Protein AF-A0A1W2B2Y6-F1 (afdb_monomer_lite)

Sequence (189 aa):
MAIVTAVGAGGVAVYWAVLGVMRIIIKRPHESEPDVVARLLSQTGGNGDLLVPLSIADMVLKLLAAAVLIFGAVLIVLRKMPGAFLVAGAVLLGLLAAGCHFFYYNQLLGWSGTSDTYVAAGLTLVVGVLAILPPVTNALKPAAAPHAGHPQGGFPQQGPPPGYGQPQQPPPGYGPPQGPPPPGYGPPR

Radius of gyration: 36.25 Å; chains: 1; bounding box: 65×55×111 Å

Secondary structure (DSSP, 8-state):
-HHHHHHHHHHHHHHHHHHHHHHHHSPPHHHH-HHHHHHHHHHTTT-GGGHHHHHHHHHHHHHHHHHHHHHHHHHHHTT-HHHHHHHHHHHHHHHHHHHHHIIIIIISS------HHHHHHHHHHHHHHHHHHHHHHHHHS-----------S----PPPPP-----------------PPPP------

Organism: NCBI:txid40571

Structure (mmCIF, N/CA/C/O backbone):
data_AF-A0A1W2B2Y6-F1
#
_entry.id   AF-A0A1W2B2Y6-F1
#
loop_
_atom_site.group_PDB
_atom_site.id
_atom_site.type_symbol
_atom_site.label_atom_id
_atom_site.label_alt_id
_atom_site.label_comp_id
_atom_site.label_asym_id
_atom_site.label_entity_id
_atom_site.label_seq_id
_atom_site.pdbx_PDB_ins_code
_atom_site.Cartn_x
_atom_site.Cartn_y
_atom_site.Cartn_z
_atom_site.occupancy
_atom_site.B_iso_or_equiv
_atom_site.auth_seq_id
_atom_site.auth_comp_id
_atom_site.auth_asym_id
_atom_site.auth_atom_id
_atom_site.pdbx_PDB_model_num
ATOM 1 N N . MET A 1 1 ? -15.737 -2.308 13.020 1.00 80.81 1 MET A N 1
ATOM 2 C CA . MET A 1 1 ? -14.889 -1.365 12.255 1.00 80.81 1 MET A CA 1
ATOM 3 C C . MET A 1 1 ? -13.403 -1.634 12.436 1.00 80.81 1 MET A C 1
ATOM 5 O O . MET A 1 1 ? -12.821 -2.116 11.485 1.00 80.81 1 MET A O 1
ATOM 9 N N . ALA A 1 2 ? -12.797 -1.455 13.618 1.00 83.19 2 ALA A N 1
ATOM 10 C CA . ALA A 1 2 ? -11.340 -1.625 13.793 1.00 83.19 2 ALA A CA 1
ATOM 11 C C . ALA A 1 2 ? -10.774 -2.978 13.304 1.00 83.19 2 ALA A C 1
ATOM 13 O O . ALA A 1 2 ? -9.775 -2.996 12.598 1.00 83.19 2 ALA A O 1
ATOM 14 N N . ILE A 1 3 ? -11.439 -4.099 13.616 1.00 87.31 3 ILE A N 1
ATOM 15 C CA . ILE A 1 3 ? -11.018 -5.435 13.150 1.00 87.31 3 ILE A CA 1
ATOM 16 C C . ILE A 1 3 ? -11.112 -5.540 11.622 1.00 87.31 3 ILE A C 1
ATOM 18 O O . ILE A 1 3 ? -10.178 -6.007 10.985 1.00 87.31 3 ILE A O 1
ATOM 22 N N . VAL A 1 4 ? -12.204 -5.052 11.027 1.00 90.19 4 VAL A N 1
ATOM 23 C CA . VAL A 1 4 ? -12.402 -5.048 9.567 1.00 90.19 4 VAL A CA 1
ATOM 24 C C . VAL A 1 4 ? -11.317 -4.216 8.882 1.00 90.19 4 VAL A C 1
ATOM 26 O O . VAL A 1 4 ? -10.718 -4.674 7.917 1.00 90.19 4 VAL A O 1
ATOM 29 N N . THR A 1 5 ? -11.007 -3.033 9.418 1.00 89.25 5 THR A N 1
ATOM 30 C CA . THR A 1 5 ? -9.927 -2.178 8.917 1.00 89.25 5 THR A CA 1
ATOM 31 C C . THR A 1 5 ? -8.564 -2.855 9.050 1.00 89.25 5 THR A C 1
ATOM 33 O O . THR A 1 5 ? -7.777 -2.799 8.115 1.00 89.25 5 THR A O 1
ATOM 36 N N . ALA A 1 6 ? -8.277 -3.516 10.176 1.00 88.00 6 ALA A N 1
ATOM 37 C CA . ALA A 1 6 ? -7.009 -4.216 10.380 1.00 88.00 6 ALA A CA 1
ATOM 38 C C . ALA A 1 6 ? -6.844 -5.412 9.430 1.00 88.00 6 ALA A C 1
ATOM 40 O O . ALA A 1 6 ? -5.778 -5.582 8.847 1.00 88.00 6 ALA A O 1
ATOM 41 N N . VAL A 1 7 ? -7.902 -6.205 9.231 1.00 93.38 7 VAL A N 1
ATOM 42 C CA . VAL A 1 7 ? -7.905 -7.320 8.271 1.00 93.38 7 VAL A CA 1
ATOM 43 C C . VAL A 1 7 ? -7.762 -6.797 6.842 1.00 93.38 7 VAL A C 1
ATOM 45 O O . VAL A 1 7 ? -6.953 -7.324 6.084 1.00 93.38 7 VAL A O 1
ATOM 48 N N . GLY A 1 8 ? -8.479 -5.726 6.489 1.00 91.44 8 GLY A N 1
ATOM 49 C CA . GLY A 1 8 ? -8.346 -5.062 5.192 1.00 91.44 8 GLY A CA 1
ATOM 50 C C . GLY A 1 8 ? -6.928 -4.538 4.954 1.00 91.44 8 GLY A C 1
ATOM 51 O O . GLY A 1 8 ? -6.336 -4.826 3.920 1.00 91.44 8 GLY A O 1
ATOM 52 N N . ALA A 1 9 ? -6.344 -3.845 5.934 1.00 90.19 9 ALA A N 1
ATOM 53 C CA . ALA A 1 9 ? -4.969 -3.354 5.869 1.00 90.19 9 ALA A CA 1
ATOM 54 C C . ALA A 1 9 ? -3.961 -4.499 5.740 1.00 90.19 9 ALA A C 1
ATOM 56 O O . ALA A 1 9 ? -3.061 -4.414 4.911 1.00 90.19 9 ALA A O 1
ATOM 57 N N . GLY A 1 10 ? -4.143 -5.587 6.493 1.00 89.44 10 GLY A N 1
ATOM 58 C CA . GLY A 1 10 ? -3.316 -6.788 6.385 1.00 89.44 10 GLY A CA 1
ATOM 59 C C . GLY A 1 10 ? -3.400 -7.438 5.003 1.00 89.44 10 GLY A C 1
ATOM 60 O O . GLY A 1 10 ? -2.369 -7.728 4.404 1.00 89.44 10 GLY A O 1
ATOM 61 N N . GLY A 1 11 ? -4.607 -7.606 4.455 1.00 91.31 11 GLY A N 1
ATOM 62 C CA . GLY A 1 11 ? -4.807 -8.166 3.115 1.00 91.31 11 GLY A CA 1
ATOM 63 C C . GLY A 1 11 ? -4.165 -7.314 2.018 1.00 91.31 11 GLY A C 1
ATOM 64 O O . GLY A 1 11 ? -3.444 -7.832 1.167 1.00 91.31 11 GLY A O 1
ATOM 65 N N . VAL A 1 12 ? -4.348 -5.992 2.080 1.00 92.75 12 VAL A N 1
ATOM 66 C CA . VAL A 1 12 ? -3.716 -5.055 1.137 1.00 92.75 12 VAL A CA 1
ATOM 67 C C . VAL A 1 12 ? -2.194 -5.040 1.305 1.00 92.75 12 VAL A C 1
ATOM 69 O O . VAL A 1 12 ? -1.472 -4.957 0.314 1.00 92.75 12 VAL A O 1
ATOM 72 N N . ALA A 1 13 ? -1.683 -5.190 2.529 1.00 92.56 13 ALA A N 1
ATOM 73 C CA . ALA A 1 13 ? -0.249 -5.285 2.772 1.00 92.56 13 ALA A CA 1
ATOM 74 C C . ALA A 1 13 ? 0.376 -6.532 2.141 1.00 92.56 13 ALA A C 1
ATOM 76 O O . ALA A 1 13 ? 1.432 -6.437 1.520 1.00 92.56 13 ALA A O 1
ATOM 77 N N . VAL A 1 14 ? -0.283 -7.691 2.267 1.00 93.31 14 VAL A N 1
ATOM 78 C CA . VAL A 1 14 ? 0.154 -8.930 1.606 1.00 93.31 14 VAL A CA 1
ATOM 79 C C . VAL A 1 14 ? 0.178 -8.733 0.095 1.00 93.31 14 VAL A C 1
ATOM 81 O O . VAL A 1 14 ? 1.148 -9.116 -0.553 1.00 93.31 14 VAL A O 1
ATOM 84 N N . TYR A 1 15 ? -0.837 -8.072 -0.462 1.00 92.56 15 TYR A N 1
ATOM 85 C CA . TYR A 1 15 ? -0.877 -7.786 -1.890 1.00 92.56 15 TYR A CA 1
ATOM 86 C C . TYR A 1 15 ? 0.296 -6.900 -2.342 1.00 92.56 15 TYR A C 1
ATOM 88 O O . TYR A 1 15 ? 0.998 -7.247 -3.292 1.00 92.56 15 TYR A O 1
ATOM 96 N N . TRP A 1 16 ? 0.601 -5.823 -1.608 1.00 92.19 16 TRP A N 1
ATOM 97 C CA . TRP A 1 16 ? 1.794 -5.005 -1.861 1.00 92.19 16 TRP A CA 1
ATOM 98 C C . TRP A 1 16 ? 3.102 -5.788 -1.731 1.00 92.19 16 TRP A C 1
ATOM 100 O O . TRP A 1 16 ? 4.007 -5.600 -2.546 1.00 92.19 16 TRP A O 1
ATOM 110 N N . ALA A 1 17 ? 3.207 -6.672 -0.737 1.00 88.8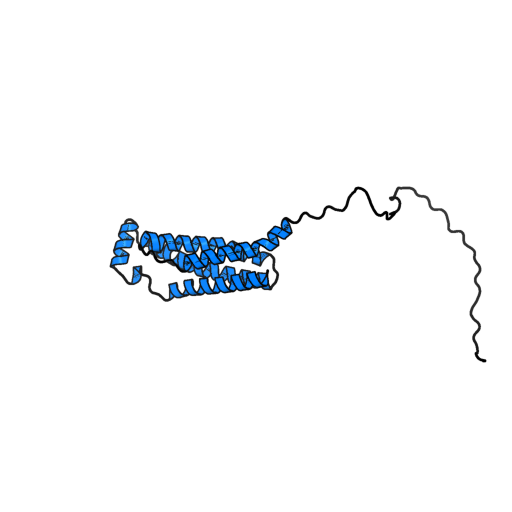1 17 ALA A N 1
ATOM 111 C CA . ALA A 1 17 ? 4.387 -7.502 -0.532 1.00 88.81 17 ALA A CA 1
ATOM 112 C C . ALA A 1 17 ? 4.608 -8.453 -1.714 1.00 88.81 17 ALA A C 1
ATOM 114 O O . ALA A 1 17 ? 5.722 -8.532 -2.225 1.00 88.81 17 ALA A O 1
ATOM 115 N N . VAL A 1 18 ? 3.552 -9.112 -2.201 1.00 89.31 18 VAL A N 1
ATOM 116 C CA . VAL A 1 18 ? 3.621 -9.979 -3.387 1.00 89.31 18 VAL A CA 1
ATOM 117 C C . VAL A 1 18 ? 4.080 -9.183 -4.609 1.00 89.31 18 VAL A C 1
ATOM 119 O O . VAL A 1 18 ? 5.021 -9.600 -5.281 1.00 89.31 18 VAL A O 1
ATOM 122 N N . LEU A 1 19 ? 3.501 -8.004 -4.858 1.00 86.06 19 LEU A N 1
ATOM 123 C CA . LEU A 1 19 ? 3.905 -7.147 -5.980 1.00 86.06 19 LEU A CA 1
ATOM 124 C C . LEU A 1 19 ? 5.361 -6.669 -5.870 1.00 86.06 19 LEU A C 1
ATOM 126 O O . LEU A 1 19 ? 6.070 -6.599 -6.876 1.00 86.06 19 LEU A O 1
ATOM 130 N N . GLY A 1 20 ? 5.818 -6.345 -4.659 1.00 82.69 20 GLY A N 1
ATOM 131 C CA . GLY A 1 20 ? 7.206 -5.972 -4.393 1.00 82.69 20 GLY A CA 1
ATOM 132 C C . GLY A 1 20 ? 8.180 -7.138 -4.582 1.00 82.69 20 GLY A C 1
ATOM 133 O O . GLY A 1 20 ? 9.235 -6.961 -5.183 1.00 82.69 20 GLY A O 1
ATOM 134 N N . VAL A 1 21 ? 7.822 -8.345 -4.136 1.00 85.00 21 VAL A N 1
ATOM 135 C CA . VAL A 1 21 ? 8.662 -9.548 -4.266 1.00 85.00 21 VAL A CA 1
ATOM 136 C C . VAL A 1 21 ? 8.710 -10.053 -5.708 1.00 85.00 21 VAL A C 1
ATOM 138 O O . VAL A 1 21 ? 9.790 -10.376 -6.198 1.00 85.00 21 VAL A O 1
ATOM 141 N N . MET A 1 22 ? 7.589 -10.053 -6.439 1.00 82.19 22 MET A N 1
ATOM 142 C CA . MET A 1 22 ? 7.586 -10.395 -7.871 1.00 82.19 22 MET A CA 1
ATOM 143 C C . MET A 1 22 ? 8.545 -9.499 -8.665 1.00 82.19 22 MET A C 1
ATOM 145 O O . MET A 1 22 ? 9.207 -9.972 -9.584 1.00 82.19 22 MET A O 1
ATOM 149 N N . ARG A 1 23 ? 8.679 -8.226 -8.273 1.00 75.06 23 ARG A N 1
ATOM 150 C CA . ARG A 1 23 ? 9.636 -7.275 -8.863 1.00 75.06 23 ARG A CA 1
ATOM 151 C C . ARG A 1 23 ? 11.105 -7.589 -8.577 1.00 75.06 23 ARG A C 1
ATOM 153 O O . ARG A 1 23 ? 11.954 -7.125 -9.328 1.00 75.06 23 ARG A O 1
ATOM 160 N N . ILE A 1 24 ? 11.403 -8.336 -7.518 1.00 77.44 24 ILE A N 1
ATOM 161 C CA . ILE A 1 24 ? 12.763 -8.802 -7.212 1.00 77.44 24 ILE A CA 1
ATOM 162 C C . ILE A 1 24 ? 13.100 -10.035 -8.060 1.00 77.44 24 ILE A C 1
ATOM 164 O O . ILE A 1 24 ? 14.230 -10.181 -8.512 1.00 77.44 24 ILE A O 1
ATOM 168 N N . ILE A 1 25 ? 12.121 -10.921 -8.265 1.00 76.69 25 ILE A N 1
ATOM 169 C CA . ILE A 1 25 ? 12.331 -12.231 -8.896 1.00 76.69 25 ILE A CA 1
ATOM 170 C C . ILE A 1 25 ? 12.301 -12.139 -10.430 1.00 76.69 25 ILE A C 1
ATOM 172 O O . ILE A 1 25 ? 13.069 -12.822 -11.107 1.00 76.69 25 ILE A O 1
ATOM 176 N N . ILE A 1 26 ? 11.417 -11.316 -10.997 1.00 72.94 26 ILE A N 1
ATOM 177 C CA . ILE A 1 26 ? 11.269 -11.184 -12.450 1.00 72.94 26 ILE A CA 1
ATOM 178 C C . ILE A 1 26 ? 12.329 -10.207 -12.970 1.00 72.94 26 ILE A C 1
ATOM 180 O O . ILE A 1 26 ? 12.326 -9.034 -12.591 1.00 72.94 26 ILE A O 1
ATOM 184 N N . LYS A 1 27 ? 13.211 -10.691 -13.860 1.00 61.38 27 LYS A N 1
ATOM 185 C CA . LYS A 1 27 ? 14.214 -9.863 -14.552 1.00 61.38 27 LYS A CA 1
ATOM 186 C C . LYS A 1 27 ? 13.557 -8.639 -15.177 1.00 61.38 27 LYS A C 1
ATOM 188 O O . LYS A 1 27 ? 12.475 -8.731 -15.762 1.00 61.38 27 LYS A O 1
ATOM 193 N N . ARG A 1 28 ? 14.201 -7.481 -15.035 1.00 65.75 28 ARG A N 1
ATOM 194 C CA . ARG A 1 28 ? 13.602 -6.228 -15.490 1.00 65.75 28 ARG A CA 1
ATOM 195 C C . ARG A 1 28 ? 13.674 -6.158 -17.021 1.00 65.75 28 ARG A C 1
ATOM 197 O O . ARG A 1 28 ? 14.683 -6.571 -17.584 1.00 65.75 28 ARG A O 1
ATOM 204 N N . PRO A 1 29 ? 12.672 -5.580 -17.707 1.00 58.16 29 PRO A N 1
ATOM 205 C CA . PRO A 1 29 ? 12.673 -5.498 -19.173 1.00 58.16 29 PRO A CA 1
ATOM 206 C C . PRO A 1 29 ? 13.930 -4.828 -19.755 1.00 58.16 29 PRO A C 1
ATOM 208 O O . PRO A 1 29 ? 14.427 -5.233 -20.797 1.00 58.16 29 PRO A O 1
ATOM 211 N N . HIS A 1 30 ? 14.501 -3.851 -19.042 1.00 61.34 30 HIS A N 1
ATOM 212 C CA . HIS A 1 30 ? 15.742 -3.166 -19.427 1.00 61.34 30 HIS A CA 1
ATOM 213 C C . HIS A 1 30 ? 17.026 -3.978 -19.179 1.00 61.34 30 HIS A C 1
ATOM 215 O O . HIS A 1 30 ? 18.107 -3.533 -19.540 1.00 61.34 30 HIS A O 1
ATOM 221 N N . GLU A 1 31 ? 16.935 -5.138 -18.533 1.00 60.22 31 GLU A N 1
ATOM 222 C CA . GLU A 1 31 ? 18.064 -6.052 -18.320 1.00 60.22 31 GLU A CA 1
ATOM 223 C C . GLU A 1 31 ? 18.027 -7.234 -19.300 1.00 60.22 31 GLU A C 1
ATOM 225 O O . GLU A 1 31 ? 19.051 -7.878 -19.521 1.00 60.22 31 GLU A O 1
ATOM 230 N N . SER A 1 32 ? 16.858 -7.548 -19.871 1.00 58.00 32 SER A N 1
ATOM 231 C CA . SER A 1 32 ? 16.652 -8.729 -20.717 1.00 58.00 32 SER A CA 1
ATOM 232 C C . SER A 1 32 ? 16.441 -8.425 -22.198 1.00 58.00 32 SER A C 1
ATOM 234 O O . SER A 1 32 ? 16.700 -9.305 -23.015 1.00 58.00 32 SER A O 1
ATOM 236 N N . GLU A 1 33 ? 15.989 -7.220 -22.560 1.00 65.06 33 GLU A N 1
ATOM 237 C CA . GLU A 1 33 ? 15.631 -6.885 -23.943 1.00 65.06 33 GLU A CA 1
ATOM 238 C C . GLU A 1 33 ? 16.410 -5.652 -24.442 1.00 65.06 33 GLU A C 1
ATOM 240 O O . GLU A 1 33 ? 16.129 -4.526 -24.021 1.00 65.06 33 GLU A O 1
ATOM 245 N N . PRO A 1 34 ? 17.389 -5.823 -25.354 1.00 64.94 34 PRO A N 1
ATOM 246 C CA . PRO A 1 34 ? 18.196 -4.710 -25.863 1.00 64.94 34 PRO A CA 1
ATOM 247 C C . PRO A 1 34 ? 17.356 -3.683 -26.639 1.00 64.94 34 PRO A C 1
ATOM 249 O O . PRO A 1 34 ? 17.639 -2.485 -26.586 1.00 64.94 34 PRO A O 1
ATOM 252 N N . ASP A 1 35 ? 16.273 -4.127 -27.279 1.00 69.38 35 ASP A N 1
ATOM 253 C CA . ASP A 1 35 ? 15.338 -3.265 -28.009 1.00 69.38 35 ASP A CA 1
ATOM 254 C C . ASP A 1 35 ? 14.556 -2.337 -27.067 1.00 69.38 35 ASP A C 1
ATOM 256 O O . ASP A 1 35 ? 14.292 -1.173 -27.382 1.00 69.38 35 ASP A O 1
ATOM 260 N N . VAL A 1 36 ? 14.239 -2.825 -25.865 1.00 66.94 36 VAL A N 1
ATOM 261 C CA . VAL A 1 36 ? 13.582 -2.042 -24.816 1.00 66.94 36 VAL A CA 1
ATOM 262 C C . VAL A 1 36 ? 14.534 -0.991 -24.258 1.00 66.94 36 VAL A C 1
ATOM 264 O O . VAL A 1 36 ? 14.140 0.160 -24.085 1.00 66.94 36 VAL A O 1
ATOM 267 N N . VAL A 1 37 ? 15.802 -1.345 -24.039 1.00 66.00 37 VAL A N 1
ATOM 268 C CA . VAL A 1 37 ? 16.839 -0.403 -23.592 1.00 66.00 37 VAL A CA 1
ATOM 269 C C . VAL 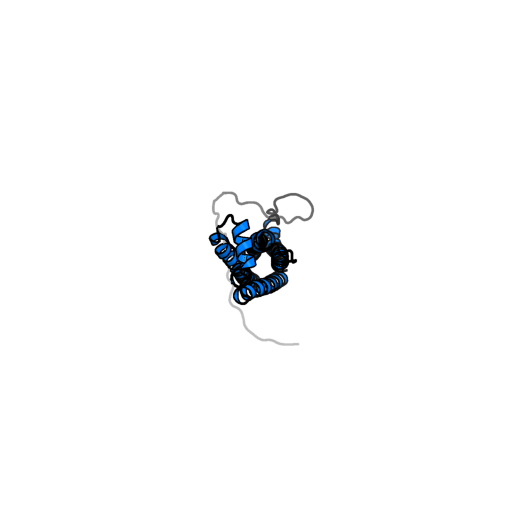A 1 37 ? 17.049 0.710 -24.617 1.00 66.00 37 VAL A C 1
ATOM 271 O O . VAL A 1 37 ? 17.047 1.882 -24.244 1.00 66.00 37 VAL A O 1
ATOM 274 N N . ALA A 1 38 ? 17.151 0.378 -25.906 1.00 68.19 38 ALA A N 1
ATOM 275 C CA . ALA A 1 38 ? 17.299 1.366 -26.974 1.00 68.19 38 ALA A CA 1
ATOM 276 C C . ALA A 1 38 ? 16.101 2.331 -27.043 1.00 68.19 38 ALA A C 1
ATOM 278 O O . ALA A 1 38 ? 16.279 3.546 -27.173 1.00 68.19 38 ALA A O 1
ATOM 279 N N . ARG A 1 39 ? 14.876 1.810 -26.883 1.00 69.88 39 ARG A N 1
ATOM 280 C CA . ARG A 1 39 ? 13.656 2.628 -26.841 1.00 69.88 39 ARG A CA 1
ATOM 281 C C . ARG A 1 39 ? 13.624 3.538 -25.614 1.00 69.88 39 ARG A C 1
ATOM 283 O O . ARG A 1 39 ? 13.333 4.725 -25.751 1.00 69.88 39 ARG A O 1
ATOM 290 N N . LEU A 1 40 ? 13.990 3.016 -24.446 1.00 66.31 40 LEU A N 1
ATOM 291 C CA . LEU A 1 40 ? 14.065 3.783 -23.205 1.00 66.31 40 LEU A CA 1
ATOM 292 C C . LEU A 1 40 ? 15.120 4.896 -23.274 1.00 66.31 40 LEU A C 1
ATOM 294 O O . LEU A 1 40 ? 14.808 6.030 -22.925 1.00 66.31 40 LEU A O 1
ATOM 298 N N . LEU A 1 41 ? 16.322 4.612 -23.792 1.00 70.06 41 LEU A N 1
ATOM 299 C CA . LEU A 1 41 ? 17.361 5.624 -24.028 1.00 70.06 41 LEU A CA 1
ATOM 300 C C . LEU A 1 41 ? 16.881 6.713 -24.994 1.00 70.06 41 LEU A C 1
ATOM 302 O O . LEU A 1 41 ? 17.158 7.888 -24.768 1.00 70.06 41 LEU A O 1
ATOM 306 N N . SER A 1 42 ? 16.136 6.357 -26.045 1.00 71.94 42 SER A N 1
ATOM 307 C CA . SER A 1 42 ? 15.603 7.353 -26.985 1.00 71.94 42 SER A CA 1
ATOM 308 C C . SER A 1 42 ? 14.579 8.297 -26.336 1.00 71.94 42 SER A C 1
ATOM 310 O O . SER A 1 42 ? 14.532 9.477 -26.674 1.00 71.94 42 SER A O 1
ATOM 312 N N . GLN A 1 43 ? 13.798 7.809 -25.365 1.00 69.56 43 GLN A N 1
ATOM 313 C CA . GLN A 1 43 ? 12.778 8.599 -24.669 1.00 69.56 43 GLN A CA 1
ATOM 314 C C . GLN A 1 43 ? 13.329 9.397 -23.482 1.00 69.56 43 GLN A C 1
ATOM 316 O O . GLN A 1 43 ? 12.774 10.439 -23.143 1.00 69.56 43 GLN A O 1
ATOM 321 N N . THR A 1 44 ? 14.438 8.963 -22.876 1.00 64.88 44 THR A N 1
ATOM 322 C CA . THR A 1 44 ? 15.128 9.705 -21.806 1.00 64.88 44 THR A CA 1
ATOM 323 C C . THR A 1 44 ? 16.217 10.654 -22.322 1.00 64.88 44 THR A C 1
ATOM 325 O O . THR A 1 44 ? 17.019 11.155 -21.534 1.00 64.88 44 THR A O 1
ATOM 328 N N . GLY A 1 45 ? 16.276 10.911 -23.635 1.00 69.00 45 GLY A N 1
ATOM 329 C CA . GLY A 1 45 ? 17.271 11.810 -24.235 1.00 69.00 45 GLY A CA 1
ATOM 330 C C . GLY A 1 45 ? 18.708 11.282 -24.153 1.00 69.00 45 GLY A C 1
ATOM 331 O O . GLY A 1 45 ? 19.651 12.063 -24.099 1.00 69.00 45 GLY A O 1
ATOM 332 N N . GLY A 1 46 ? 18.874 9.960 -24.103 1.00 66.00 46 GLY A N 1
ATOM 333 C CA . GLY A 1 46 ? 20.160 9.272 -23.988 1.00 66.00 46 GLY A CA 1
ATOM 334 C C . GLY A 1 46 ? 20.593 8.974 -22.551 1.00 66.00 46 GLY A C 1
ATOM 335 O O . GLY A 1 46 ? 21.635 8.355 -22.352 1.00 66.00 46 GLY A O 1
ATOM 336 N N . ASN A 1 47 ? 19.814 9.379 -21.543 1.00 66.50 47 ASN A N 1
ATOM 337 C CA . ASN A 1 47 ? 20.215 9.249 -20.145 1.00 66.50 47 ASN A CA 1
ATOM 338 C C . ASN A 1 47 ? 19.615 7.983 -19.510 1.00 66.50 47 ASN A C 1
ATOM 340 O O . ASN A 1 47 ? 18.498 7.984 -18.984 1.00 66.50 47 ASN A O 1
ATOM 344 N N . GLY A 1 48 ? 20.348 6.871 -19.604 1.00 64.25 48 GLY A N 1
ATOM 345 C CA . GLY A 1 48 ? 19.962 5.584 -19.009 1.00 64.25 48 GLY A CA 1
ATOM 346 C C . GLY A 1 48 ? 19.953 5.589 -17.473 1.00 64.25 48 GLY A C 1
ATOM 347 O O . GLY A 1 48 ? 19.247 4.789 -16.858 1.00 64.25 48 GLY A O 1
ATOM 348 N N . ASP A 1 49 ? 20.653 6.546 -16.857 1.00 68.62 49 ASP A N 1
ATOM 349 C CA . ASP A 1 49 ? 20.818 6.663 -15.402 1.00 68.62 49 ASP A CA 1
ATOM 350 C C . ASP A 1 49 ? 19.524 6.970 -14.641 1.00 68.62 49 ASP A C 1
ATOM 352 O O . ASP A 1 49 ? 19.460 6.763 -13.434 1.00 68.62 49 ASP A O 1
ATOM 356 N N . LEU A 1 50 ? 18.464 7.424 -15.315 1.00 66.69 50 LEU A N 1
ATOM 357 C CA . LEU A 1 50 ? 17.166 7.689 -14.680 1.00 66.69 50 LEU A CA 1
ATOM 358 C C . LEU A 1 50 ? 16.273 6.443 -14.586 1.00 66.69 50 LEU A C 1
ATOM 360 O O . LEU A 1 50 ? 15.343 6.405 -13.781 1.00 66.69 50 LEU A O 1
ATOM 364 N N . LEU A 1 51 ? 16.559 5.401 -15.367 1.00 67.56 51 LEU A N 1
ATOM 365 C CA . LEU A 1 51 ? 15.714 4.206 -15.465 1.00 67.56 51 LEU A CA 1
ATOM 366 C C . LEU A 1 51 ? 15.907 3.269 -14.266 1.00 67.56 51 LEU A C 1
ATOM 368 O O . LEU A 1 51 ? 14.943 2.707 -13.733 1.00 67.56 51 LEU A O 1
ATOM 372 N N . VAL A 1 52 ? 17.152 3.128 -13.813 1.00 72.44 52 VAL A N 1
ATOM 373 C CA . VAL A 1 52 ? 17.507 2.269 -12.678 1.00 72.44 52 VAL A CA 1
ATOM 374 C C . VAL A 1 52 ? 16.914 2.809 -11.365 1.00 72.44 52 VAL A C 1
ATOM 376 O O . VAL A 1 52 ? 16.174 2.062 -10.718 1.00 72.44 52 VAL A O 1
ATOM 379 N N . PRO A 1 53 ? 17.088 4.095 -10.991 1.00 77.50 53 PRO A N 1
ATOM 380 C CA . PRO A 1 53 ? 16.520 4.646 -9.763 1.00 77.50 53 PRO A CA 1
ATOM 381 C C . PRO A 1 53 ? 14.995 4.597 -9.737 1.00 77.50 53 PRO A C 1
ATOM 383 O O . PRO A 1 53 ? 14.423 4.280 -8.700 1.00 77.50 53 PRO A O 1
ATOM 386 N N . LEU A 1 54 ? 14.325 4.858 -10.867 1.00 75.19 54 LEU A N 1
ATOM 387 C CA . LEU A 1 54 ? 12.860 4.871 -10.928 1.00 75.19 54 LEU A CA 1
ATOM 388 C C . LEU A 1 54 ? 12.272 3.467 -10.729 1.00 75.19 54 LEU A C 1
ATOM 390 O O . LEU A 1 54 ? 11.275 3.289 -10.028 1.00 75.19 54 LEU A O 1
ATOM 394 N N . SER A 1 55 ? 12.929 2.453 -11.295 1.00 74.88 55 SER A N 1
ATOM 395 C CA . SER A 1 55 ? 12.519 1.061 -11.118 1.00 74.88 55 SER A CA 1
ATOM 396 C C . SER A 1 55 ? 12.839 0.529 -9.711 1.00 74.88 55 SER A C 1
ATOM 398 O O . SER A 1 55 ? 12.102 -0.306 -9.179 1.00 74.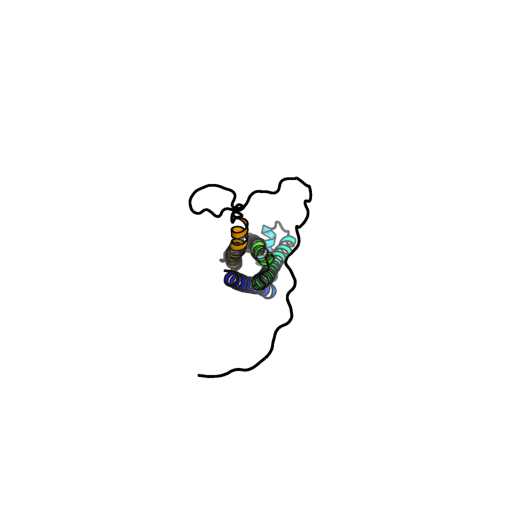88 55 SER A O 1
ATOM 400 N N . ILE A 1 56 ? 13.927 0.984 -9.079 1.00 80.75 56 ILE A N 1
ATOM 401 C CA . ILE A 1 56 ? 14.224 0.679 -7.670 1.00 80.75 56 ILE A CA 1
ATOM 402 C C . ILE A 1 56 ? 13.204 1.378 -6.766 1.00 80.75 56 ILE A C 1
ATOM 404 O O . ILE A 1 56 ? 12.676 0.746 -5.855 1.00 80.75 56 ILE A O 1
ATOM 408 N N . ALA A 1 57 ? 12.867 2.637 -7.049 1.00 82.00 57 ALA A N 1
ATOM 409 C CA . ALA A 1 57 ? 11.880 3.400 -6.297 1.00 82.00 57 ALA A CA 1
ATOM 410 C C . ALA A 1 57 ? 10.490 2.742 -6.327 1.00 82.00 57 ALA A C 1
ATOM 412 O O . ALA A 1 57 ? 9.902 2.578 -5.261 1.00 82.00 57 ALA A O 1
ATOM 413 N N . ASP A 1 58 ? 9.997 2.282 -7.491 1.00 82.00 58 ASP A N 1
ATOM 414 C CA . ASP A 1 58 ? 8.735 1.512 -7.591 1.00 82.00 58 ASP A CA 1
ATOM 415 C C . ASP A 1 58 ? 8.739 0.310 -6.632 1.00 82.00 58 ASP A C 1
ATOM 417 O O . ASP A 1 58 ? 7.805 0.110 -5.857 1.00 82.00 58 ASP A O 1
ATOM 421 N N . MET A 1 59 ? 9.820 -0.472 -6.640 1.00 83.94 59 MET A N 1
ATOM 422 C CA . MET A 1 59 ? 9.965 -1.657 -5.791 1.00 83.94 59 MET A CA 1
ATOM 423 C C . MET A 1 59 ? 10.031 -1.304 -4.298 1.00 83.94 59 MET A C 1
ATOM 425 O O . MET A 1 59 ? 9.337 -1.913 -3.484 1.00 83.94 59 MET A O 1
ATOM 429 N N . VAL A 1 60 ? 10.854 -0.320 -3.930 1.00 88.50 60 VAL A N 1
ATOM 430 C CA . VAL A 1 60 ? 11.034 0.098 -2.534 1.00 88.50 60 VAL A CA 1
ATOM 431 C C . VAL A 1 60 ? 9.730 0.649 -1.970 1.00 88.50 60 VAL A C 1
ATOM 433 O O . VAL A 1 60 ? 9.346 0.278 -0.864 1.00 88.50 60 VAL A O 1
ATOM 436 N N . LEU A 1 61 ? 9.008 1.472 -2.734 1.00 88.56 61 LEU A N 1
ATOM 437 C CA . LEU A 1 61 ? 7.730 2.040 -2.305 1.00 88.56 61 LEU A CA 1
ATOM 438 C C . LEU A 1 61 ? 6.667 0.959 -2.075 1.00 88.56 61 LEU A C 1
ATOM 440 O O . LEU A 1 61 ? 5.926 1.047 -1.099 1.00 88.56 61 LEU A O 1
ATOM 444 N N . LYS A 1 62 ? 6.633 -0.091 -2.906 1.00 88.56 62 LYS A N 1
ATOM 445 C CA . LYS A 1 62 ? 5.744 -1.254 -2.725 1.00 88.56 62 LYS A CA 1
ATOM 446 C C . LYS A 1 62 ? 6.009 -1.979 -1.408 1.00 88.56 62 LYS A C 1
ATOM 448 O O . LYS A 1 62 ? 5.087 -2.215 -0.628 1.00 88.56 62 LYS A O 1
ATOM 453 N N . LEU A 1 63 ? 7.273 -2.298 -1.136 1.00 90.12 63 LEU A N 1
ATOM 454 C CA . LEU A 1 63 ? 7.665 -2.987 0.096 1.00 90.12 63 LEU A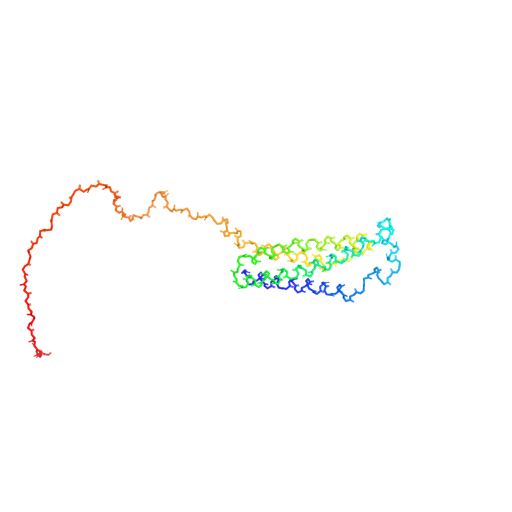 CA 1
ATOM 455 C C . LEU A 1 63 ? 7.463 -2.107 1.332 1.00 90.12 63 LEU A C 1
ATOM 457 O O . LEU A 1 63 ? 7.017 -2.592 2.371 1.00 90.12 63 LEU A O 1
ATOM 461 N N . LEU A 1 64 ? 7.735 -0.807 1.213 1.00 92.12 64 LEU A N 1
ATOM 462 C CA . LEU A 1 64 ? 7.509 0.149 2.288 1.00 92.12 64 LEU A CA 1
ATOM 463 C C . LEU A 1 64 ? 6.013 0.299 2.591 1.00 92.12 64 LEU A C 1
ATOM 465 O O . LEU A 1 64 ? 5.633 0.280 3.758 1.00 92.12 64 LEU A O 1
ATOM 469 N N . ALA A 1 65 ? 5.158 0.378 1.565 1.00 89.31 65 ALA A N 1
ATOM 470 C CA . ALA A 1 65 ? 3.706 0.395 1.735 1.00 89.31 65 ALA A CA 1
ATOM 471 C C . ALA A 1 65 ? 3.213 -0.870 2.454 1.00 89.31 65 ALA A C 1
ATOM 473 O O . ALA A 1 65 ? 2.431 -0.769 3.400 1.00 89.31 65 ALA A O 1
ATOM 474 N N . ALA A 1 66 ? 3.725 -2.047 2.075 1.00 91.88 66 ALA A N 1
ATOM 475 C CA . ALA A 1 66 ? 3.424 -3.300 2.764 1.00 91.88 66 ALA A CA 1
ATOM 476 C C . ALA A 1 66 ? 3.834 -3.254 4.245 1.00 91.88 66 ALA A C 1
ATOM 478 O O . ALA A 1 66 ? 3.018 -3.538 5.122 1.00 91.88 66 ALA A O 1
ATOM 479 N N . ALA A 1 67 ? 5.071 -2.846 4.541 1.00 93.44 67 ALA A N 1
ATOM 480 C CA . ALA A 1 67 ? 5.571 -2.757 5.910 1.00 93.44 67 ALA A CA 1
ATOM 481 C C . ALA A 1 67 ? 4.737 -1.786 6.759 1.00 93.44 67 ALA A C 1
ATOM 483 O O . ALA A 1 67 ? 4.291 -2.142 7.851 1.00 93.44 67 ALA A O 1
ATOM 484 N N . VAL A 1 68 ? 4.464 -0.586 6.242 1.00 93.88 68 VAL A N 1
ATOM 485 C CA . VAL A 1 68 ? 3.662 0.434 6.932 1.00 93.88 68 VAL A CA 1
ATOM 486 C C . VAL A 1 68 ? 2.244 -0.066 7.205 1.00 93.88 68 VAL A C 1
ATOM 488 O O . VAL A 1 68 ? 1.737 0.131 8.309 1.00 93.88 68 VAL A O 1
ATOM 491 N N . LEU A 1 69 ? 1.614 -0.758 6.252 1.00 91.62 69 LEU A N 1
ATOM 492 C CA . LEU A 1 69 ? 0.286 -1.338 6.451 1.00 91.62 69 LEU A CA 1
ATOM 493 C C . LEU A 1 69 ? 0.287 -2.477 7.477 1.00 91.62 69 LEU A C 1
ATOM 495 O O . LEU A 1 69 ? -0.638 -2.536 8.283 1.00 91.62 69 LEU A O 1
ATOM 499 N N . ILE A 1 70 ? 1.314 -3.336 7.509 1.00 93.38 70 ILE A N 1
ATOM 500 C CA . ILE A 1 70 ? 1.455 -4.386 8.536 1.00 93.38 70 ILE A CA 1
ATOM 501 C C . ILE A 1 70 ? 1.576 -3.752 9.921 1.00 93.38 70 ILE A C 1
ATOM 503 O O . ILE A 1 70 ? 0.806 -4.085 10.822 1.00 93.38 70 ILE A O 1
ATOM 507 N N . PHE A 1 71 ? 2.503 -2.805 10.093 1.00 92.62 71 PHE A N 1
ATOM 508 C CA . PHE A 1 71 ? 2.683 -2.105 11.366 1.00 92.62 71 PHE A CA 1
ATOM 509 C C . PHE A 1 71 ? 1.412 -1.356 11.781 1.00 92.62 71 PHE A C 1
ATOM 511 O O . PHE A 1 71 ? 0.990 -1.438 12.935 1.00 92.62 71 PHE A O 1
ATOM 518 N N . GLY A 1 72 ? 0.760 -0.676 10.836 1.00 90.94 72 GLY A N 1
ATOM 519 C CA . GLY A 1 72 ? -0.515 -0.005 11.055 1.00 90.94 72 GLY A CA 1
ATOM 520 C C . GLY A 1 72 ? -1.619 -0.971 11.495 1.00 90.94 72 GLY A C 1
ATOM 521 O O . GLY A 1 72 ? -2.291 -0.716 12.494 1.00 90.94 72 GLY A O 1
ATOM 522 N N . ALA A 1 73 ? -1.765 -2.114 10.819 1.00 90.12 73 ALA A N 1
ATOM 523 C CA . ALA A 1 73 ? -2.738 -3.149 11.159 1.00 90.12 73 ALA A CA 1
ATOM 524 C C . ALA A 1 73 ? -2.496 -3.721 12.564 1.00 90.12 73 ALA A C 1
ATOM 526 O O . ALA A 1 73 ? -3.434 -3.798 13.360 1.00 90.12 73 ALA A O 1
ATOM 527 N N . VAL A 1 74 ? -1.243 -4.047 12.904 1.00 93.50 74 VAL A N 1
ATOM 528 C CA . VAL A 1 74 ? -0.860 -4.522 14.244 1.00 93.50 74 VAL A CA 1
ATOM 529 C C . VAL A 1 74 ? -1.231 -3.488 15.306 1.00 93.50 74 VAL A C 1
ATOM 531 O O . VAL A 1 74 ? -1.868 -3.822 16.303 1.00 93.50 74 VAL A O 1
ATOM 534 N N . LEU A 1 75 ? -0.912 -2.212 15.085 1.00 92.31 75 LEU A N 1
ATOM 535 C CA . LEU A 1 75 ? -1.256 -1.144 16.025 1.00 92.31 75 LEU A CA 1
ATOM 536 C C . LEU A 1 75 ? -2.771 -0.953 16.179 1.00 92.31 75 LEU A C 1
ATOM 538 O O . LEU A 1 75 ? -3.233 -0.705 17.293 1.00 92.31 75 LEU A O 1
ATOM 542 N N . ILE A 1 76 ? -3.555 -1.114 15.108 1.00 90.50 76 ILE A N 1
ATOM 543 C CA . ILE A 1 76 ? -5.025 -1.088 15.181 1.00 90.50 76 ILE A CA 1
ATOM 544 C C . ILE A 1 76 ? -5.551 -2.261 16.019 1.00 90.50 76 ILE A C 1
ATOM 546 O O . ILE A 1 76 ? -6.426 -2.053 16.862 1.00 90.50 76 ILE A O 1
ATOM 550 N N . VAL A 1 77 ? -5.006 -3.472 15.846 1.00 91.50 77 VAL A N 1
ATOM 551 C CA . VAL A 1 77 ? -5.361 -4.646 16.671 1.00 91.50 77 VAL A CA 1
ATOM 552 C C . VAL A 1 77 ? -5.038 -4.389 18.145 1.00 91.50 77 VAL A C 1
ATOM 554 O O . VAL A 1 77 ? -5.863 -4.660 19.016 1.00 91.50 77 VAL A O 1
ATOM 557 N N . LEU A 1 78 ? -3.892 -3.761 18.419 1.00 92.56 78 LEU A N 1
ATOM 558 C CA . LEU A 1 78 ? -3.483 -3.314 19.755 1.00 92.56 78 LEU A CA 1
ATOM 559 C C . LEU A 1 78 ? -4.250 -2.073 20.257 1.00 92.56 78 LEU A C 1
ATOM 561 O O . LEU A 1 78 ? -3.934 -1.544 21.325 1.00 92.56 78 LEU A O 1
ATOM 565 N N . ARG A 1 79 ? -5.255 -1.598 19.504 1.00 88.12 79 ARG A N 1
ATOM 566 C CA . ARG A 1 79 ? -6.100 -0.430 19.808 1.00 88.12 79 ARG A CA 1
ATOM 567 C C . ARG A 1 79 ? -5.304 0.861 20.042 1.00 88.12 79 ARG A C 1
ATOM 569 O O . ARG A 1 79 ? -5.691 1.709 20.845 1.00 88.12 79 ARG A O 1
ATOM 576 N N . LYS A 1 80 ? -4.180 1.025 19.341 1.00 89.75 80 LYS A N 1
ATOM 577 C CA . LYS A 1 80 ? -3.322 2.213 19.403 1.00 89.75 80 LYS A CA 1
ATOM 578 C C . LYS A 1 80 ? -3.744 3.218 18.329 1.00 89.75 80 LYS A C 1
ATOM 580 O O . LYS A 1 80 ? -3.719 2.910 17.141 1.00 89.75 80 LYS A O 1
ATOM 585 N N . MET A 1 81 ? -4.064 4.443 18.753 1.00 82.19 81 MET A N 1
ATOM 586 C CA . MET A 1 81 ? -4.450 5.561 17.872 1.00 82.19 81 MET A CA 1
ATOM 587 C C . MET A 1 81 ? -3.473 5.810 16.702 1.00 82.19 81 MET A C 1
ATOM 589 O O . MET A 1 81 ? -3.954 6.018 15.588 1.00 82.19 81 MET A O 1
ATOM 593 N N . PRO A 1 82 ? -2.134 5.716 16.877 1.00 91.38 82 PRO A N 1
ATOM 594 C CA . PRO A 1 82 ? -1.190 5.873 15.767 1.00 91.38 82 PRO A CA 1
ATOM 595 C C . PRO A 1 82 ? -1.385 4.879 14.614 1.00 91.38 82 PRO A C 1
ATOM 597 O O . PRO A 1 82 ? -1.025 5.191 13.483 1.00 91.38 82 PRO A O 1
ATOM 600 N N . GLY A 1 83 ? -1.980 3.705 14.865 1.00 87.56 83 GLY A N 1
ATOM 601 C CA . GLY A 1 83 ? -2.208 2.699 13.826 1.00 87.56 83 GLY A CA 1
ATOM 602 C C . GLY A 1 83 ? -3.118 3.197 12.704 1.00 87.56 83 GLY A C 1
ATOM 603 O O . GLY A 1 83 ? -2.828 2.966 11.534 1.00 87.56 83 GLY A O 1
ATOM 604 N N . ALA A 1 84 ? -4.170 3.949 13.042 1.00 88.75 84 ALA A N 1
ATOM 605 C CA . ALA A 1 84 ? -5.083 4.527 12.056 1.00 88.75 84 ALA A CA 1
ATOM 606 C C . ALA A 1 84 ? -4.378 5.531 11.128 1.00 88.75 84 ALA A C 1
ATOM 608 O O . ALA A 1 84 ? -4.578 5.508 9.914 1.00 88.75 84 ALA A O 1
ATOM 609 N N . PHE A 1 85 ? -3.511 6.373 11.695 1.00 91.00 85 PHE A N 1
ATOM 610 C CA . PHE A 1 85 ? -2.740 7.358 10.937 1.00 91.00 85 PHE A CA 1
ATOM 611 C C . PHE A 1 85 ? -1.660 6.712 10.071 1.00 91.00 85 PHE A C 1
ATOM 613 O O . PHE A 1 85 ? -1.443 7.164 8.954 1.00 91.00 85 PHE A O 1
ATOM 620 N N . LEU A 1 86 ? -1.024 5.633 10.539 1.00 91.81 86 LEU A N 1
ATOM 621 C CA . LEU A 1 86 ? -0.074 4.864 9.730 1.00 91.81 86 LEU A CA 1
ATOM 622 C C . LEU A 1 86 ? -0.747 4.226 8.512 1.00 91.81 86 LEU A C 1
ATOM 624 O O . LEU A 1 86 ? -0.248 4.370 7.398 1.00 91.81 86 LEU A O 1
ATOM 628 N N . VAL A 1 87 ? -1.899 3.573 8.703 1.00 91.12 87 VAL A N 1
ATOM 629 C CA . VAL A 1 87 ? -2.651 2.959 7.596 1.00 91.12 87 VAL A CA 1
ATOM 630 C C . VAL A 1 87 ? -3.098 4.005 6.575 1.00 91.12 87 VAL A C 1
ATOM 632 O O . VAL A 1 87 ? -3.022 3.763 5.375 1.00 91.12 87 VAL A O 1
ATOM 635 N N . ALA A 1 88 ? -3.508 5.190 7.018 1.00 90.38 88 ALA A N 1
ATOM 636 C CA . ALA A 1 88 ? -3.838 6.263 6.092 1.00 90.38 88 ALA A CA 1
ATOM 637 C C . ALA A 1 88 ? -2.619 6.927 5.443 1.00 90.38 88 ALA A C 1
ATOM 639 O O . ALA A 1 88 ? -2.670 7.277 4.268 1.00 90.38 88 ALA A O 1
ATOM 640 N N . GLY A 1 89 ? -1.504 7.053 6.161 1.00 88.62 89 GLY A N 1
ATOM 641 C CA . GLY A 1 89 ? -0.235 7.498 5.589 1.00 88.62 89 GLY A CA 1
ATOM 642 C C . GLY A 1 89 ? 0.254 6.569 4.475 1.00 88.62 89 GLY A C 1
ATOM 643 O O . GLY A 1 89 ? 0.826 7.036 3.491 1.00 88.62 89 GLY A O 1
ATOM 644 N N . ALA A 1 90 ? -0.054 5.269 4.559 1.00 91.50 90 ALA A N 1
ATOM 645 C CA . ALA A 1 90 ? 0.247 4.308 3.500 1.00 91.50 90 ALA A CA 1
ATOM 646 C C . ALA A 1 90 ? -0.441 4.630 2.162 1.00 91.50 90 ALA A C 1
ATOM 648 O O . ALA A 1 90 ? 0.046 4.203 1.118 1.00 91.50 90 ALA A O 1
ATOM 649 N N . VAL A 1 91 ? -1.524 5.420 2.158 1.00 92.81 91 VAL A N 1
ATOM 650 C CA . VAL A 1 91 ? -2.168 5.892 0.921 1.00 92.81 91 VAL A CA 1
ATOM 651 C C . VAL A 1 91 ? -1.202 6.736 0.099 1.00 92.81 91 VAL A C 1
ATOM 653 O O . VAL A 1 91 ? -1.116 6.550 -1.111 1.00 92.81 91 VAL A O 1
ATOM 656 N N . LEU A 1 92 ? -0.422 7.609 0.744 1.00 92.44 92 LEU A N 1
ATOM 657 C CA . LEU A 1 92 ? 0.585 8.414 0.052 1.00 92.44 92 LEU A CA 1
ATOM 658 C C . LEU A 1 92 ? 1.645 7.517 -0.589 1.00 92.44 92 LEU A C 1
ATOM 660 O O . LEU A 1 92 ? 1.983 7.708 -1.752 1.00 92.44 92 LEU A O 1
ATOM 664 N N . LEU A 1 93 ? 2.107 6.492 0.130 1.00 90.31 93 LEU A N 1
ATOM 665 C CA . LEU A 1 93 ? 3.061 5.520 -0.408 1.00 90.31 93 LEU A CA 1
ATOM 666 C C . LEU A 1 93 ? 2.481 4.746 -1.597 1.00 90.31 93 LEU A C 1
ATOM 668 O O . LEU A 1 93 ? 3.162 4.592 -2.608 1.00 90.31 93 LEU A O 1
ATOM 672 N N . GLY A 1 94 ? 1.221 4.313 -1.508 1.00 87.38 94 GLY A N 1
ATOM 673 C CA . GLY A 1 94 ? 0.531 3.626 -2.600 1.00 87.38 94 GLY A CA 1
ATOM 674 C C . GLY A 1 94 ? 0.347 4.506 -3.840 1.00 87.38 94 GLY A C 1
ATOM 675 O O . GLY A 1 94 ? 0.546 4.037 -4.959 1.00 87.38 94 GLY A O 1
ATOM 676 N N . LEU A 1 95 ? 0.031 5.792 -3.654 1.00 90.94 95 LEU A N 1
ATOM 677 C CA . LEU A 1 95 ? -0.075 6.765 -4.745 1.00 90.94 95 LEU A CA 1
ATOM 678 C C . LEU A 1 95 ? 1.285 7.065 -5.383 1.00 90.94 95 LEU A C 1
ATOM 680 O O . LEU A 1 95 ? 1.381 7.090 -6.609 1.00 90.94 95 LEU A O 1
ATOM 684 N N . LEU A 1 96 ? 2.342 7.240 -4.581 1.00 89.00 96 LEU A N 1
ATOM 685 C CA . LEU A 1 96 ? 3.700 7.398 -5.107 1.00 89.00 96 LEU A CA 1
ATOM 686 C C . LEU A 1 96 ? 4.140 6.155 -5.891 1.00 89.00 96 LEU A C 1
ATOM 688 O O . LEU A 1 96 ? 4.660 6.297 -6.994 1.00 89.00 96 LEU A O 1
ATOM 692 N N . ALA A 1 97 ? 3.884 4.949 -5.372 1.00 85.94 97 ALA A N 1
ATOM 693 C CA . ALA A 1 97 ? 4.179 3.701 -6.076 1.00 85.94 97 ALA A CA 1
ATOM 694 C C . ALA A 1 97 ? 3.436 3.623 -7.421 1.00 85.94 97 ALA A C 1
ATOM 696 O O . ALA A 1 97 ? 4.039 3.323 -8.449 1.00 85.94 97 ALA A O 1
ATOM 697 N N . ALA A 1 98 ? 2.143 3.960 -7.443 1.00 85.88 98 ALA A N 1
ATOM 698 C CA . ALA A 1 98 ? 1.358 4.021 -8.675 1.00 85.88 98 ALA A CA 1
ATOM 699 C C . ALA A 1 98 ? 1.899 5.063 -9.673 1.00 85.88 98 ALA A C 1
ATOM 701 O O . ALA A 1 98 ? 1.931 4.798 -10.877 1.00 85.88 98 ALA A O 1
ATOM 702 N N . GLY A 1 99 ? 2.360 6.217 -9.184 1.00 84.38 99 GLY A N 1
ATOM 703 C CA . GLY A 1 99 ? 3.008 7.249 -9.993 1.00 84.38 99 GLY A CA 1
ATOM 704 C C . GLY A 1 99 ? 4.308 6.753 -10.624 1.00 84.38 99 GLY A C 1
ATOM 705 O O . GLY A 1 99 ? 4.457 6.808 -11.844 1.00 84.38 99 GLY A O 1
ATOM 706 N N . CYS A 1 100 ? 5.218 6.191 -9.823 1.00 83.00 100 CYS A N 1
ATOM 707 C CA . CYS A 1 100 ? 6.458 5.587 -10.320 1.00 83.00 100 CYS A CA 1
ATOM 708 C C . CYS A 1 100 ? 6.174 4.499 -11.362 1.00 83.00 100 CYS A C 1
ATOM 710 O O . CYS A 1 100 ? 6.814 4.464 -12.414 1.00 83.00 100 CYS A O 1
ATOM 712 N N . HIS A 1 101 ? 5.170 3.658 -11.111 1.00 80.75 101 HIS A N 1
ATOM 713 C CA . HIS A 1 101 ? 4.744 2.631 -12.049 1.00 80.75 101 HIS A CA 1
ATOM 714 C C . HIS A 1 101 ? 4.238 3.215 -13.373 1.00 80.75 101 HIS A C 1
ATOM 716 O O . HIS A 1 101 ? 4.607 2.726 -14.438 1.00 80.75 101 HIS A O 1
ATOM 722 N N . PHE A 1 102 ? 3.425 4.273 -13.323 1.00 82.31 102 PHE A N 1
ATOM 723 C CA . PHE A 1 102 ? 2.902 4.944 -14.512 1.00 82.31 102 PHE A CA 1
ATOM 724 C C . PHE A 1 102 ? 4.016 5.535 -15.381 1.00 82.31 102 PHE A C 1
ATOM 726 O O . PHE A 1 102 ? 4.057 5.276 -16.584 1.00 82.31 102 PHE A O 1
ATOM 733 N N . PHE A 1 103 ? 4.940 6.287 -14.778 1.00 78.56 103 PHE A N 1
ATOM 734 C CA . PHE A 1 103 ? 6.047 6.890 -15.519 1.00 78.56 103 PHE A CA 1
ATOM 735 C C . PHE A 1 103 ? 6.966 5.828 -16.125 1.00 78.56 103 PHE A C 1
ATOM 737 O O . PHE A 1 103 ? 7.335 5.926 -17.292 1.00 78.56 103 PHE A O 1
ATOM 744 N N . TYR A 1 104 ? 7.287 4.776 -15.371 1.00 74.25 104 TYR A N 1
ATOM 745 C CA . TYR A 1 104 ? 8.218 3.755 -15.834 1.00 74.25 104 TYR A CA 1
ATOM 746 C C . TYR A 1 104 ? 7.616 2.774 -16.855 1.00 74.25 104 TYR A C 1
ATOM 748 O O . TYR A 1 104 ? 8.250 2.447 -17.852 1.00 74.25 104 TYR A O 1
ATOM 756 N N . TYR A 1 105 ? 6.402 2.272 -16.625 1.00 71.94 105 TYR A N 1
ATOM 757 C CA . TYR A 1 105 ? 5.823 1.218 -17.468 1.00 71.94 105 TYR A CA 1
ATOM 758 C C . TYR A 1 105 ? 4.904 1.764 -18.555 1.00 71.94 105 TYR A C 1
ATOM 760 O O . TYR A 1 105 ? 4.927 1.282 -19.685 1.00 71.94 105 TYR A O 1
ATOM 768 N N . ASN A 1 106 ? 4.118 2.788 -18.240 1.00 72.75 106 ASN A N 1
ATOM 769 C CA . ASN A 1 106 ? 3.097 3.268 -19.160 1.00 72.75 106 ASN A CA 1
ATOM 770 C C . ASN A 1 106 ? 3.661 4.323 -20.118 1.00 72.75 106 ASN A C 1
ATOM 772 O O . ASN A 1 106 ? 3.466 4.223 -21.326 1.00 72.75 106 ASN A O 1
ATOM 776 N N . GLN A 1 107 ? 4.409 5.299 -19.595 1.00 67.88 107 GLN A N 1
ATOM 777 C CA . GLN A 1 107 ? 5.036 6.325 -20.435 1.00 67.88 107 GLN A CA 1
ATOM 778 C C . GLN A 1 107 ? 6.301 5.825 -21.130 1.00 67.88 107 GLN A C 1
ATOM 780 O O . GLN A 1 107 ? 6.432 6.001 -22.337 1.00 67.88 107 GLN A O 1
ATOM 785 N N . LEU A 1 108 ? 7.204 5.186 -20.382 1.00 64.50 108 LEU A N 1
ATOM 786 C CA . LEU A 1 108 ? 8.528 4.829 -20.894 1.00 64.50 108 LEU A CA 1
ATOM 787 C C . LEU A 1 108 ? 8.559 3.494 -21.667 1.00 64.50 108 LEU A C 1
ATOM 789 O O . LEU A 1 108 ? 9.252 3.358 -22.672 1.00 64.50 108 LEU A O 1
ATOM 793 N N . LEU A 1 109 ? 7.786 2.496 -21.233 1.00 65.44 109 LEU A N 1
ATOM 794 C CA . LEU A 1 109 ? 7.740 1.179 -21.889 1.00 65.44 109 LEU A CA 1
ATOM 795 C C . LEU A 1 109 ? 6.543 1.007 -22.837 1.00 65.44 109 LEU A C 1
ATOM 797 O O . LEU A 1 109 ? 6.492 0.028 -23.580 1.00 65.44 109 LEU A O 1
ATOM 801 N N . GLY A 1 110 ? 5.593 1.950 -22.844 1.00 61.59 110 GLY A N 1
ATOM 802 C CA . GLY A 1 110 ? 4.373 1.862 -23.653 1.00 61.59 110 GLY A CA 1
ATOM 803 C C . GLY A 1 110 ? 3.483 0.669 -23.290 1.00 61.59 110 GLY A C 1
ATOM 804 O O . GLY A 1 110 ? 2.696 0.214 -24.119 1.00 61.59 110 GLY A O 1
ATOM 805 N N . TRP A 1 111 ? 3.630 0.121 -22.080 1.00 62.75 111 TRP A N 1
ATOM 806 C CA . TRP A 1 111 ? 2.937 -1.090 -21.664 1.00 62.75 111 TRP A CA 1
ATOM 807 C C . TRP A 1 111 ? 1.625 -0.732 -20.956 1.00 62.75 111 TRP A C 1
ATOM 809 O O . TRP A 1 111 ? 1.615 -0.392 -19.775 1.00 62.75 111 TRP A O 1
ATOM 819 N N . SER A 1 112 ? 0.508 -0.818 -21.687 1.00 53.09 112 SER A N 1
ATOM 820 C CA . SER A 1 112 ? -0.822 -0.359 -21.252 1.00 53.09 112 SER A CA 1
ATOM 821 C C . SER A 1 112 ? -1.691 -1.446 -20.599 1.00 53.09 112 SER A C 1
ATOM 823 O O . SER A 1 112 ? -2.891 -1.540 -20.864 1.00 53.09 112 SER A O 1
ATOM 825 N N . GLY A 1 113 ? -1.101 -2.312 -19.775 1.00 53.53 113 GLY A N 1
ATOM 826 C CA . GLY A 1 113 ? -1.875 -3.267 -18.976 1.00 53.53 113 GLY A CA 1
ATOM 827 C C . GLY A 1 113 ? -2.529 -2.581 -17.773 1.00 53.53 113 GLY A C 1
ATOM 828 O O . GLY A 1 113 ? -1.920 -1.705 -17.155 1.00 53.53 113 GLY A O 1
ATOM 829 N N . THR A 1 114 ? -3.744 -2.990 -17.389 1.00 56.31 114 THR A N 1
ATOM 830 C CA . THR A 1 114 ? -4.299 -2.670 -16.061 1.00 56.31 114 THR A CA 1
ATOM 831 C C . THR A 1 114 ? -3.351 -3.220 -15.007 1.00 56.31 114 THR A C 1
ATOM 833 O O . THR A 1 114 ? -3.334 -4.420 -14.754 1.00 56.31 114 THR A O 1
ATOM 836 N 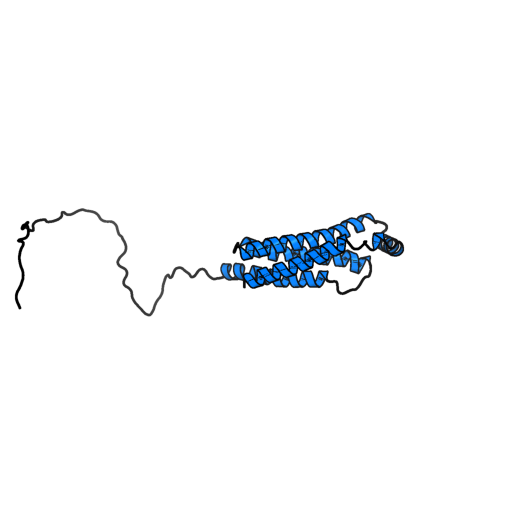N . SER A 1 115 ? -2.503 -2.357 -14.446 1.00 72.06 115 SER A N 1
ATOM 837 C CA . SER A 1 115 ? -1.486 -2.818 -13.512 1.00 72.06 115 SER A CA 1
ATOM 838 C C . SER A 1 115 ? -2.107 -3.128 -12.153 1.00 72.06 115 SER A C 1
ATOM 840 O O . SER A 1 115 ? -2.829 -2.306 -11.580 1.00 72.06 115 SER A O 1
ATOM 842 N N . ASP A 1 116 ? -1.763 -4.288 -11.600 1.00 83.06 116 ASP A N 1
ATOM 843 C CA . ASP A 1 116 ? -2.109 -4.701 -10.235 1.00 83.06 116 ASP A CA 1
ATOM 844 C C . ASP A 1 116 ? -1.718 -3.648 -9.181 1.00 83.06 116 ASP A C 1
ATOM 846 O O . ASP A 1 116 ? -2.348 -3.534 -8.128 1.00 83.06 116 ASP A O 1
ATOM 850 N N . THR A 1 117 ? -0.725 -2.809 -9.503 1.00 84.50 117 THR A N 1
ATOM 851 C CA . THR A 1 117 ? -0.285 -1.659 -8.700 1.00 84.50 117 THR A CA 1
ATOM 852 C C . THR A 1 117 ? -1.401 -0.623 -8.505 1.00 84.50 117 THR A C 1
ATOM 854 O O . THR A 1 117 ? -1.551 -0.091 -7.406 1.00 84.50 117 THR A O 1
ATOM 857 N N . TYR A 1 118 ? -2.213 -0.341 -9.531 1.00 87.19 118 TYR A N 1
ATOM 858 C CA . TYR A 1 118 ? -3.324 0.615 -9.418 1.00 87.19 118 TYR A CA 1
ATOM 859 C C . TYR A 1 118 ? -4.457 0.066 -8.553 1.00 87.19 118 TYR A C 1
ATOM 861 O O . TYR A 1 118 ? -5.035 0.799 -7.751 1.00 87.19 118 TYR A O 1
ATOM 869 N N . VAL A 1 119 ? -4.731 -1.237 -8.667 1.00 89.12 119 VAL A N 1
ATOM 870 C CA . VAL A 1 119 ? -5.705 -1.928 -7.815 1.00 89.12 119 VAL A CA 1
ATOM 871 C C . VAL A 1 119 ? -5.248 -1.878 -6.357 1.00 89.12 119 VAL A C 1
ATOM 873 O O . VAL A 1 119 ? -6.023 -1.492 -5.484 1.00 89.12 119 VAL A O 1
ATOM 876 N N . ALA A 1 120 ? -3.972 -2.176 -6.091 1.00 89.44 120 ALA A N 1
ATOM 877 C CA . ALA A 1 120 ? -3.395 -2.096 -4.751 1.00 89.44 120 ALA A CA 1
ATOM 878 C C . ALA A 1 120 ? -3.489 -0.675 -4.167 1.00 89.44 120 ALA A C 1
ATOM 880 O O . ALA A 1 120 ? -3.898 -0.505 -3.016 1.00 89.44 120 ALA A O 1
ATOM 881 N N . ALA A 1 121 ? -3.186 0.354 -4.962 1.00 89.94 121 ALA A N 1
ATOM 882 C CA . ALA A 1 121 ? -3.311 1.751 -4.549 1.00 89.94 121 ALA A CA 1
ATOM 883 C C . ALA A 1 121 ? -4.766 2.138 -4.235 1.00 89.94 121 ALA A C 1
ATOM 885 O O . ALA A 1 121 ? -5.027 2.734 -3.188 1.00 89.94 121 ALA A O 1
ATOM 886 N N . GLY A 1 122 ? -5.720 1.737 -5.080 1.00 91.31 122 GLY A N 1
ATOM 887 C CA . GLY A 1 122 ? -7.148 1.967 -4.848 1.00 91.31 122 GLY A CA 1
ATOM 888 C C . GLY A 1 122 ? -7.652 1.298 -3.567 1.00 91.31 122 GLY A C 1
ATOM 889 O O . GLY A 1 122 ? -8.301 1.941 -2.742 1.00 91.31 122 GLY A O 1
ATOM 890 N N . LEU A 1 123 ? -7.287 0.033 -3.339 1.00 92.88 123 LEU A N 1
ATOM 891 C CA . LEU A 1 123 ? -7.630 -0.681 -2.107 1.00 92.88 123 LEU A CA 1
ATOM 892 C C . LEU A 1 123 ? -6.989 -0.036 -0.872 1.00 92.88 123 LEU A C 1
ATOM 894 O O . LEU A 1 123 ? -7.640 0.093 0.165 1.00 92.88 123 LEU A O 1
ATOM 898 N N . THR A 1 124 ? -5.741 0.424 -0.989 1.00 93.12 124 THR A N 1
ATOM 899 C CA . THR A 1 124 ? -5.048 1.146 0.091 1.00 93.12 124 THR A CA 1
ATOM 900 C C . THR A 1 124 ? -5.788 2.426 0.452 1.00 93.12 124 THR A C 1
ATOM 902 O O . THR A 1 124 ? -5.969 2.706 1.633 1.00 93.12 124 THR A O 1
ATOM 905 N N . LEU A 1 125 ? -6.271 3.173 -0.545 1.00 94.25 125 LEU A N 1
ATOM 906 C CA . LEU A 1 125 ? -7.071 4.378 -0.335 1.00 94.25 125 LEU A CA 1
ATOM 907 C C . LEU A 1 125 ? -8.373 4.071 0.414 1.00 94.25 125 LEU A C 1
ATOM 909 O O . LEU A 1 125 ? -8.668 4.729 1.411 1.00 94.25 125 LEU A O 1
ATOM 913 N N . VAL A 1 126 ? -9.110 3.038 -0.004 1.00 93.94 126 VAL A N 1
ATOM 914 C CA . VAL A 1 126 ? -10.348 2.616 0.676 1.00 93.94 126 VAL A CA 1
ATOM 915 C C . VAL A 1 126 ? -10.073 2.264 2.139 1.00 93.94 126 VAL A C 1
ATOM 917 O O . VAL A 1 126 ? -10.748 2.762 3.042 1.00 93.94 126 VAL A O 1
ATOM 920 N N . VAL A 1 127 ? -9.051 1.445 2.397 1.00 93.31 127 VAL A N 1
ATOM 921 C CA . VAL A 1 127 ? -8.689 1.035 3.759 1.00 93.31 127 VAL A CA 1
ATOM 922 C C . VAL A 1 127 ? -8.190 2.221 4.595 1.00 93.31 127 VAL A C 1
ATOM 924 O O . VAL A 1 127 ? -8.562 2.338 5.763 1.00 93.31 127 VAL A O 1
ATOM 927 N N . GLY A 1 128 ? -7.407 3.129 4.010 1.00 90.62 128 GLY A N 1
ATOM 928 C CA . GLY A 1 128 ? -6.928 4.349 4.661 1.00 90.62 128 GLY A CA 1
ATOM 929 C C . GLY A 1 128 ? -8.063 5.268 5.113 1.00 90.62 128 GLY A C 1
ATOM 930 O O . GLY A 1 128 ? -8.069 5.728 6.257 1.00 90.62 128 GLY A O 1
ATOM 931 N N . VAL A 1 129 ? -9.077 5.465 4.265 1.00 92.88 129 VAL A N 1
ATOM 932 C CA . VAL A 1 129 ? -10.285 6.231 4.616 1.00 92.88 129 VAL A CA 1
ATOM 933 C C . VAL A 1 129 ? -11.040 5.562 5.766 1.00 92.88 129 VAL A C 1
ATOM 935 O O . VAL A 1 129 ? -11.382 6.218 6.753 1.00 92.88 129 VAL A O 1
ATOM 938 N N . LEU A 1 130 ? -11.245 4.242 5.692 1.00 92.06 130 LEU A N 1
ATOM 939 C CA . LEU A 1 130 ? -11.903 3.481 6.760 1.00 92.06 130 LEU A CA 1
ATOM 940 C C . LEU A 1 130 ? -11.128 3.518 8.086 1.00 92.06 130 LEU A C 1
ATOM 942 O O . LEU A 1 130 ? -11.739 3.410 9.151 1.00 92.06 130 LEU A O 1
ATOM 946 N N . ALA A 1 131 ? -9.802 3.662 8.043 1.00 90.44 131 ALA A N 1
ATOM 947 C CA . ALA A 1 131 ? -8.958 3.764 9.229 1.00 90.44 131 ALA A CA 1
ATOM 948 C C . ALA A 1 131 ? -9.076 5.121 9.935 1.00 90.44 131 ALA A C 1
ATOM 950 O O . ALA A 1 131 ? -9.114 5.159 11.165 1.00 90.44 131 ALA A O 1
ATOM 951 N N . ILE A 1 132 ? -9.175 6.219 9.179 1.00 89.88 132 ILE A N 1
ATOM 952 C CA . ILE A 1 132 ? -9.284 7.582 9.725 1.00 89.88 132 ILE A CA 1
ATOM 953 C C . ILE A 1 132 ? -10.703 7.932 10.182 1.00 89.88 132 ILE A C 1
ATOM 955 O O . ILE A 1 132 ? -10.855 8.783 11.062 1.00 89.88 132 ILE A O 1
ATOM 959 N N . LEU A 1 133 ? -11.739 7.285 9.637 1.00 88.06 133 LEU A N 1
ATOM 960 C CA . LEU A 1 133 ? -13.128 7.607 9.983 1.00 88.06 133 LEU A CA 1
ATOM 961 C C . LEU A 1 133 ? -13.367 7.634 11.508 1.00 88.06 133 LEU A C 1
ATOM 963 O O . LEU A 1 133 ? -13.802 8.666 12.014 1.00 88.06 133 LEU A O 1
ATOM 967 N N . PRO A 1 134 ? -13.039 6.575 12.278 1.00 86.75 134 PRO A N 1
ATOM 968 C CA . PRO A 1 134 ? -13.279 6.569 13.720 1.00 86.75 134 PRO A CA 1
ATOM 969 C C . PRO A 1 134 ? -12.572 7.693 14.504 1.00 86.75 134 PRO A C 1
ATOM 971 O O . PRO A 1 134 ? -13.257 8.368 15.276 1.00 86.75 134 PRO A O 1
A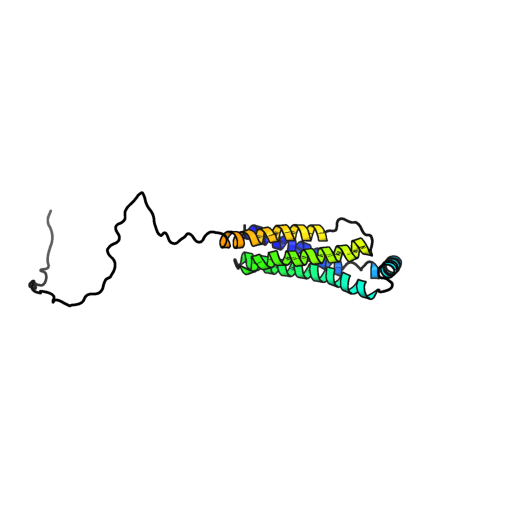TOM 974 N N . PRO A 1 135 ? -11.248 7.937 14.362 1.00 84.19 135 PRO A N 1
ATOM 975 C CA . PRO A 1 135 ? -10.592 9.018 15.094 1.00 84.19 135 PRO A CA 1
ATOM 976 C C . PRO A 1 135 ? -11.101 10.404 14.684 1.00 84.19 135 PRO A C 1
ATOM 978 O O . PRO A 1 135 ? -11.275 11.248 15.559 1.00 84.19 135 PRO A O 1
ATOM 981 N N . VAL A 1 136 ? -11.410 10.633 13.403 1.00 85.19 136 VAL A N 1
ATOM 982 C CA . VAL A 1 136 ? -11.945 11.926 12.945 1.00 85.19 136 VAL A CA 1
ATOM 983 C C . VAL A 1 136 ? -13.363 12.152 13.452 1.00 85.19 136 VAL A C 1
ATOM 985 O O . VAL A 1 136 ? -13.641 13.205 14.014 1.00 85.19 136 VAL A O 1
ATOM 988 N N . THR A 1 137 ? -14.257 11.166 13.349 1.00 85.75 137 THR A N 1
ATOM 989 C CA . THR A 1 137 ? -15.621 11.302 13.880 1.00 85.75 137 THR A CA 1
ATOM 990 C C . THR A 1 137 ? -15.622 11.495 15.398 1.00 85.75 137 THR A C 1
ATOM 992 O O . THR A 1 137 ? -16.437 12.256 15.910 1.00 85.75 137 THR A O 1
ATOM 995 N N . ASN A 1 138 ? -14.703 10.862 16.134 1.00 84.50 138 ASN A N 1
ATOM 996 C CA . ASN A 1 138 ? -14.573 11.077 17.578 1.00 84.50 138 ASN A CA 1
ATOM 997 C C . ASN A 1 138 ? -14.015 12.462 17.929 1.00 84.50 138 ASN A C 1
ATOM 999 O O . ASN A 1 138 ? -14.441 13.029 18.928 1.00 84.50 138 ASN A O 1
ATOM 1003 N N . ALA A 1 139 ? -13.103 13.009 17.124 1.00 81.25 139 ALA A N 1
ATOM 1004 C CA . ALA A 1 139 ? -12.588 14.366 17.311 1.00 81.25 139 ALA A CA 1
ATOM 1005 C C . ALA A 1 139 ? -13.624 15.445 16.954 1.00 81.25 139 ALA A C 1
ATOM 1007 O O . ALA A 1 139 ? -13.635 16.514 17.554 1.00 81.25 139 ALA A O 1
ATOM 1008 N N . LEU A 1 140 ? -14.499 15.154 15.987 1.00 80.62 140 LEU A N 1
ATOM 1009 C CA . LEU A 1 140 ? -15.572 16.045 15.542 1.00 80.62 140 LEU A CA 1
ATOM 1010 C C . LEU A 1 140 ? -16.854 15.916 16.368 1.00 80.62 140 LEU A C 1
ATOM 1012 O O . LEU A 1 140 ? -17.760 16.731 16.194 1.00 80.62 140 LEU A O 1
ATOM 1016 N N . LYS A 1 141 ? -16.962 14.913 17.253 1.00 81.38 141 LYS A N 1
ATOM 1017 C CA . LYS A 1 141 ? -18.062 14.873 18.218 1.00 81.38 141 LYS A CA 1
ATOM 1018 C C . LYS A 1 141 ? -17.978 16.155 19.042 1.00 81.38 141 LYS A C 1
ATOM 1020 O O . LYS A 1 141 ? -16.946 16.367 19.681 1.00 81.38 141 LYS A O 1
ATOM 1025 N N . PRO A 1 142 ? -19.032 16.992 19.048 1.00 68.06 142 PRO A N 1
ATOM 1026 C CA . PRO A 1 142 ? -19.082 18.126 19.946 1.00 68.06 142 PRO A CA 1
ATOM 1027 C C . PRO A 1 142 ? -18.788 17.596 21.342 1.00 68.06 142 PRO A C 1
ATOM 1029 O O . PRO A 1 142 ? -19.435 16.637 21.779 1.00 68.06 142 PRO A O 1
ATOM 1032 N N . ALA A 1 143 ? -17.791 18.171 22.017 1.00 64.00 143 ALA A N 1
ATOM 1033 C CA . ALA A 1 143 ? -17.693 18.014 23.455 1.00 64.00 143 ALA A CA 1
ATOM 1034 C C . ALA A 1 143 ? -19.076 18.401 23.966 1.00 64.00 143 ALA A C 1
ATOM 1036 O O . ALA A 1 143 ? -19.491 19.541 23.755 1.00 64.00 143 ALA A O 1
ATOM 1037 N N . ALA A 1 144 ? -19.838 17.434 24.487 1.00 60.16 144 ALA A N 1
ATOM 1038 C CA . ALA A 1 144 ? -21.117 17.734 25.097 1.00 60.16 144 ALA A CA 1
ATOM 1039 C C . ALA A 1 144 ? -20.837 18.892 26.050 1.00 60.16 144 ALA A C 1
ATOM 1041 O O . ALA A 1 144 ? -19.990 18.760 26.939 1.00 60.16 144 ALA A O 1
ATOM 1042 N N . ALA A 1 145 ? -21.431 20.048 25.750 1.00 51.66 145 ALA A N 1
ATOM 1043 C CA . ALA A 1 145 ? -21.237 21.248 26.533 1.00 51.66 145 ALA A CA 1
ATOM 1044 C C . ALA A 1 145 ? -21.427 20.870 28.009 1.00 51.66 145 ALA A C 1
ATOM 1046 O O . ALA A 1 145 ? -22.307 20.042 28.303 1.00 51.66 145 ALA A O 1
ATOM 1047 N N . PRO A 1 146 ? -20.621 21.407 28.946 1.00 49.91 146 PRO A N 1
ATOM 1048 C CA . PRO A 1 146 ? -20.982 21.284 30.348 1.00 49.91 146 PRO A CA 1
ATOM 1049 C C . PRO A 1 146 ? -22.423 21.782 30.440 1.00 49.91 146 PRO A C 1
ATOM 1051 O O . PRO A 1 146 ? -22.729 22.863 29.939 1.00 49.91 146 PRO A O 1
ATOM 1054 N N . HIS A 1 147 ? -23.323 20.936 30.940 1.00 49.31 147 HIS A N 1
ATOM 1055 C CA . HIS A 1 147 ? -24.738 21.266 31.038 1.00 49.31 147 HIS A CA 1
ATOM 1056 C C . HIS A 1 147 ? -24.863 22.531 31.894 1.00 49.31 147 HIS A C 1
ATOM 1058 O O . HIS A 1 147 ? -24.802 22.468 33.118 1.00 49.31 147 HIS A O 1
ATOM 1064 N N . ALA A 1 148 ? -24.994 23.680 31.240 1.00 44.09 148 ALA A N 1
ATOM 1065 C CA . ALA A 1 148 ? -25.132 24.986 31.853 1.00 44.09 148 ALA A CA 1
ATOM 1066 C C . ALA A 1 148 ? -26.306 25.701 31.173 1.00 44.09 148 ALA A C 1
ATOM 1068 O O . ALA A 1 148 ? -26.099 26.400 30.191 1.00 44.09 148 ALA A O 1
ATOM 1069 N N . GLY A 1 149 ? -27.510 25.452 31.719 1.00 40.72 149 GLY A N 1
ATOM 1070 C CA . GLY A 1 149 ? -28.744 26.266 31.654 1.00 40.72 149 GLY A CA 1
ATOM 1071 C C . GLY A 1 149 ? -29.346 26.514 30.261 1.00 40.72 149 GLY A C 1
ATOM 1072 O O . GLY A 1 149 ? -28.658 26.926 29.346 1.00 40.72 149 GLY A O 1
ATOM 1073 N N . HIS A 1 150 ? -30.642 26.363 29.983 1.00 37.06 150 HIS A N 1
ATOM 1074 C CA . HIS A 1 150 ? -31.867 26.560 30.776 1.00 37.06 150 HIS A CA 1
ATOM 1075 C C . HIS A 1 150 ? -33.076 25.938 29.997 1.00 37.06 150 HIS A C 1
ATOM 1077 O O . HIS A 1 150 ? -32.861 25.348 28.943 1.00 37.06 150 HIS A O 1
ATOM 1083 N N . PRO A 1 151 ? -34.357 26.160 30.363 1.00 46.44 151 PRO A N 1
ATOM 1084 C CA . PRO A 1 151 ? -35.138 25.558 31.448 1.00 46.44 151 PRO A CA 1
ATOM 1085 C C . PRO A 1 151 ? -36.405 24.825 30.926 1.00 46.44 151 PRO A C 1
ATOM 1087 O O . PRO A 1 151 ? -37.145 25.401 30.142 1.00 46.44 151 PRO A O 1
ATOM 1090 N N . GLN A 1 152 ? -36.715 23.613 31.404 1.00 41.88 152 GLN A N 1
ATOM 1091 C CA . GLN A 1 152 ? -38.079 23.103 31.694 1.00 41.88 152 GLN A CA 1
ATOM 1092 C C . GLN A 1 152 ? -38.054 21.579 31.878 1.00 41.88 152 GLN A C 1
ATOM 1094 O O . GLN A 1 152 ? -37.703 20.839 30.967 1.00 41.88 152 GLN A O 1
ATOM 1099 N N . GLY A 1 153 ? -38.498 21.126 33.053 1.00 42.78 153 GLY A N 1
ATOM 1100 C CA . GLY A 1 153 ? -38.883 19.735 33.303 1.00 42.78 153 GLY A CA 1
ATOM 1101 C C . GLY A 1 153 ? -37.952 18.971 34.242 1.00 42.78 153 GLY A C 1
ATOM 1102 O O . GLY A 1 153 ? -37.164 18.150 33.794 1.00 42.78 153 GLY A O 1
ATOM 1103 N N . GLY A 1 154 ? -38.094 19.197 35.551 1.00 36.78 154 GLY A N 1
ATOM 1104 C CA . GLY A 1 154 ? -37.535 18.325 36.593 1.00 36.78 154 GLY A CA 1
ATOM 1105 C C . GLY A 1 154 ? -36.507 19.024 37.474 1.00 36.78 154 GLY A C 1
ATOM 1106 O O . GLY A 1 154 ? -35.331 19.089 37.141 1.00 36.78 154 GLY A O 1
ATOM 1107 N N . PHE A 1 155 ? -36.959 19.552 38.610 1.00 38.84 155 PHE A N 1
ATOM 1108 C CA . PHE A 1 155 ? -36.116 20.173 39.632 1.00 38.84 155 PHE A CA 1
ATOM 1109 C C . PHE A 1 155 ? -35.357 19.112 40.449 1.00 38.84 155 PHE A C 1
ATOM 1111 O O . PHE A 1 155 ? -36.003 18.272 41.075 1.00 38.84 155 PHE A O 1
ATOM 1118 N N . PRO A 1 156 ? -34.028 19.239 40.599 1.00 39.19 156 PRO A N 1
ATOM 1119 C CA . PRO A 1 156 ? -33.374 18.939 41.862 1.00 39.19 156 PRO A CA 1
ATOM 1120 C C . PRO A 1 156 ? -32.794 20.235 42.440 1.00 39.19 156 PRO A C 1
ATOM 1122 O O . PRO A 1 156 ? -31.918 20.870 41.854 1.00 39.19 156 PRO A O 1
ATOM 1125 N N . GLN A 1 157 ? -33.310 20.643 43.600 1.00 42.41 157 GLN A N 1
ATOM 1126 C CA . GLN A 1 157 ? -32.713 21.692 44.423 1.00 42.41 157 GLN A CA 1
ATOM 1127 C C . GLN A 1 157 ? -31.301 21.255 44.844 1.00 42.41 157 GLN A C 1
ATOM 1129 O O . GLN A 1 157 ? -31.151 20.342 45.652 1.00 42.41 157 GLN A O 1
ATOM 1134 N N . GLN A 1 158 ? -30.271 21.913 44.312 1.00 42.06 158 GLN A N 1
ATOM 1135 C CA . GLN A 1 158 ? -28.949 21.956 44.937 1.00 42.06 158 GLN A CA 1
ATOM 1136 C C . GLN A 1 158 ? -28.798 23.278 45.688 1.00 42.06 158 GLN A C 1
ATOM 1138 O O . GLN A 1 158 ? -29.231 24.330 45.219 1.00 42.06 158 GLN A O 1
ATOM 1143 N N . GLY A 1 159 ? -28.264 23.156 46.904 1.00 40.78 159 GLY A N 1
ATOM 1144 C CA . GLY A 1 159 ? -28.266 24.169 47.950 1.00 40.78 159 GLY A CA 1
ATOM 1145 C C . GLY A 1 159 ? -27.428 25.421 47.664 1.00 40.78 159 GLY A C 1
ATOM 1146 O O . GLY A 1 159 ? -26.728 25.504 46.654 1.00 40.78 159 GLY A O 1
ATOM 1147 N N . PRO A 1 160 ? -27.525 26.418 48.558 1.00 41.81 160 PRO A N 1
ATOM 1148 C CA . PRO A 1 160 ? -26.949 27.739 48.342 1.00 41.81 160 PRO A CA 1
ATOM 1149 C C . PRO A 1 160 ? -25.401 27.750 48.397 1.00 41.81 160 PRO A C 1
ATOM 1151 O O . PRO A 1 160 ? -24.806 26.956 49.129 1.00 41.81 160 PRO A O 1
ATOM 1154 N N . PRO A 1 161 ? -24.748 28.648 47.626 1.00 40.84 161 PRO A N 1
ATOM 1155 C CA . PRO A 1 161 ? -23.291 28.724 47.455 1.00 40.84 161 PRO A CA 1
ATOM 1156 C C . PRO A 1 161 ? -22.536 29.331 48.662 1.00 40.84 161 PRO A C 1
ATOM 1158 O O . PRO A 1 161 ? -23.137 30.026 49.483 1.00 40.84 161 PRO A O 1
ATOM 1161 N N . PRO A 1 162 ? -21.209 29.095 48.774 1.00 45.88 162 PRO A N 1
ATOM 1162 C CA . PRO A 1 162 ? -20.414 29.404 49.961 1.00 45.88 162 PRO A CA 1
ATOM 1163 C C . PRO A 1 162 ? -19.967 30.873 49.989 1.00 45.88 162 PRO A C 1
ATOM 1165 O O . PRO A 1 162 ? -19.259 31.338 49.096 1.00 45.88 162 PRO A O 1
ATOM 1168 N N . GLY A 1 163 ? -20.367 31.596 51.038 1.00 37.22 163 GLY A N 1
ATOM 1169 C CA . GLY A 1 163 ? -20.025 32.998 51.279 1.00 37.22 163 GLY A CA 1
ATOM 1170 C C . GLY A 1 163 ? -19.505 33.236 52.700 1.00 37.22 163 GLY A C 1
ATOM 1171 O O . GLY A 1 163 ? -20.069 32.747 53.672 1.00 37.22 163 GLY A O 1
ATOM 1172 N N . TYR A 1 164 ? -18.401 33.977 52.769 1.00 45.88 164 TYR A N 1
ATOM 1173 C CA . TYR A 1 164 ? -17.581 34.368 53.917 1.00 45.88 164 TYR A CA 1
ATOM 1174 C C . TYR A 1 164 ? -18.347 34.889 55.151 1.00 45.88 164 TYR A C 1
ATOM 1176 O O . TYR A 1 164 ? -19.092 35.860 55.060 1.00 45.88 164 TYR A O 1
ATOM 1184 N N . GLY A 1 165 ? -18.047 34.317 56.325 1.00 32.78 165 GLY A N 1
ATOM 1185 C CA . GLY A 1 165 ? -18.413 34.863 57.637 1.00 32.78 165 GLY A CA 1
ATOM 1186 C C . GLY A 1 165 ? -18.100 33.899 58.791 1.00 32.78 165 GLY A C 1
ATOM 1187 O O . GLY A 1 165 ? -18.822 32.935 59.007 1.00 32.78 165 GLY A O 1
ATOM 1188 N N . GLN A 1 166 ? -17.024 34.152 59.540 1.00 35.84 166 GLN A N 1
ATOM 1189 C CA . GLN A 1 166 ? -16.853 33.669 60.924 1.00 35.84 166 GLN A CA 1
ATOM 1190 C C . GLN A 1 166 ? -17.546 34.678 61.873 1.00 35.84 166 GLN A C 1
ATOM 1192 O O . GLN A 1 166 ? -17.593 35.852 61.500 1.00 35.84 166 GLN A O 1
ATOM 1197 N N . PRO A 1 167 ? -18.074 34.297 63.063 1.00 40.56 167 PRO A N 1
ATOM 1198 C CA . PRO A 1 167 ? -17.358 33.495 64.054 1.00 40.56 167 PRO A CA 1
ATOM 1199 C C . PRO A 1 167 ? -18.142 32.382 64.775 1.00 40.56 167 PRO A C 1
ATOM 1201 O O . PRO A 1 167 ? -19.350 32.403 64.980 1.00 40.56 167 PRO A O 1
ATOM 1204 N N . GLN A 1 168 ? -17.330 31.424 65.201 1.00 53.66 168 GLN A N 1
ATOM 1205 C CA . GLN A 1 168 ? -17.497 30.375 66.201 1.00 53.66 168 GLN A CA 1
ATOM 1206 C C . GLN A 1 168 ? -18.451 30.717 67.371 1.00 53.66 168 GLN A C 1
ATOM 1208 O O . GLN A 1 168 ? -18.245 31.699 68.082 1.00 53.66 168 GLN A O 1
ATOM 1213 N N . GLN A 1 169 ? -19.438 29.846 67.621 1.00 47.38 169 GLN A N 1
ATOM 1214 C CA . GLN A 1 169 ? -20.232 29.787 68.859 1.00 47.38 169 GLN A CA 1
ATOM 1215 C C . GLN A 1 169 ? -20.290 28.337 69.392 1.00 47.38 169 GLN A C 1
ATOM 1217 O O . GLN A 1 169 ? -20.208 27.398 68.598 1.00 47.38 169 GLN A O 1
ATOM 1222 N N . PRO A 1 170 ? -20.326 28.144 70.727 1.00 43.94 170 PRO A N 1
ATOM 1223 C CA . PRO A 1 170 ? -19.864 26.924 71.395 1.00 43.94 170 PRO A CA 1
ATOM 1224 C C . PRO A 1 170 ? -20.907 25.792 71.387 1.00 43.94 170 PRO A C 1
ATOM 1226 O O . PRO A 1 170 ? -22.102 26.070 71.296 1.00 43.94 170 PRO A O 1
ATOM 1229 N N . PRO A 1 171 ? -20.494 24.517 71.542 1.00 49.25 171 PRO A N 1
ATOM 1230 C CA . PRO A 1 171 ? -21.433 23.411 71.692 1.00 49.25 171 PRO A CA 1
ATOM 1231 C C . PRO A 1 171 ? -22.053 23.416 73.105 1.00 49.25 171 PRO A C 1
ATOM 1233 O O . PRO A 1 171 ? -21.310 23.358 74.089 1.00 49.25 171 PRO A O 1
ATOM 1236 N N . PRO A 1 172 ? -23.391 23.447 73.257 1.00 44.62 172 PRO A N 1
ATOM 1237 C CA . PRO A 1 172 ? -24.034 23.222 74.547 1.00 44.62 172 PRO A CA 1
ATOM 1238 C C . PRO A 1 172 ? -24.064 21.718 74.836 1.00 44.62 172 PRO A C 1
ATOM 1240 O O . PRO A 1 172 ? -24.693 20.943 74.116 1.00 44.62 172 PRO A O 1
ATOM 1243 N N . GLY A 1 173 ? -23.341 21.306 75.875 1.00 41.72 173 GLY A N 1
ATOM 1244 C CA . GLY A 1 173 ? -23.375 19.945 76.401 1.00 41.72 173 GLY A CA 1
ATOM 1245 C C . GLY A 1 173 ? -24.588 19.652 77.297 1.00 41.72 173 GLY A C 1
ATOM 1246 O O . GLY A 1 173 ? -25.443 20.507 77.510 1.00 41.72 173 GLY A O 1
ATOM 1247 N N . TYR A 1 174 ? -24.537 18.449 77.886 1.00 41.34 174 TYR A N 1
ATOM 1248 C CA . TYR A 1 174 ? -25.375 17.851 78.944 1.00 41.34 174 TYR A CA 1
ATOM 1249 C C . TYR A 1 174 ? -26.561 16.969 78.515 1.00 41.34 174 TYR A C 1
ATOM 1251 O O . TYR A 1 174 ? -27.716 17.381 78.511 1.00 41.34 174 TYR A O 1
ATOM 1259 N N . GLY A 1 175 ? -26.258 15.681 78.308 1.00 40.72 175 GLY A N 1
ATOM 1260 C CA . GLY A 1 175 ? -27.166 14.553 78.550 1.00 40.72 175 GLY A CA 1
ATOM 1261 C C . GLY A 1 175 ? -26.420 13.469 79.358 1.00 40.72 175 GLY A C 1
ATOM 1262 O O . GLY A 1 175 ? -25.247 13.233 79.066 1.00 40.72 175 GLY A O 1
ATOM 1263 N N . PRO A 1 176 ? -27.017 12.873 80.408 1.00 43.19 176 PRO A N 1
ATOM 1264 C CA . PRO A 1 176 ? -26.298 12.101 81.432 1.00 43.19 176 PRO A CA 1
ATOM 1265 C C . PRO A 1 176 ? -25.872 10.687 80.976 1.00 43.19 176 PRO A C 1
ATOM 1267 O O . PRO A 1 176 ? -26.528 10.104 80.113 1.00 43.19 176 PRO A O 1
ATOM 1270 N N . PRO A 1 177 ? -24.821 10.090 81.582 1.00 51.19 177 PRO A N 1
ATOM 1271 C CA . PRO A 1 177 ? -24.389 8.729 81.282 1.00 51.19 177 PRO A CA 1
ATOM 1272 C C . PRO A 1 177 ? -25.180 7.710 82.121 1.00 51.19 177 PRO A C 1
ATOM 1274 O O . PRO A 1 177 ? -25.179 7.765 83.348 1.00 51.19 177 PRO A O 1
ATOM 1277 N N . GLN A 1 178 ? -25.826 6.745 81.473 1.00 50.50 178 GLN A N 1
ATOM 1278 C CA . GLN A 1 178 ? -26.348 5.520 82.099 1.00 50.50 178 GLN A CA 1
ATOM 1279 C C . GLN A 1 178 ? -25.886 4.376 81.184 1.00 50.50 178 GLN A C 1
ATOM 1281 O O . GLN A 1 178 ? -26.249 4.368 80.016 1.00 50.50 178 GLN A O 1
ATOM 1286 N N . GLY A 1 179 ? -24.909 3.532 81.522 1.00 48.66 179 GLY A N 1
ATOM 1287 C CA . GLY A 1 179 ? -24.872 2.541 82.606 1.00 48.66 179 GLY A CA 1
ATOM 1288 C C . GLY A 1 179 ? -24.875 1.138 81.945 1.00 48.66 179 GLY A C 1
ATOM 1289 O O . GLY A 1 179 ? -25.642 0.954 81.003 1.00 48.66 179 GLY A O 1
ATOM 1290 N N . PRO A 1 180 ? -23.999 0.176 82.313 1.00 51.22 180 PRO A N 1
ATOM 1291 C CA . PRO A 1 180 ? -23.797 -1.069 81.546 1.00 51.22 180 PRO A CA 1
ATOM 1292 C C . PRO A 1 180 ? -24.957 -2.093 81.666 1.00 51.22 180 PRO A C 1
ATOM 1294 O O . PRO A 1 180 ? -25.770 -1.988 82.585 1.00 51.22 180 PRO A O 1
ATOM 1297 N N . PRO A 1 181 ? -25.053 -3.078 80.741 1.00 53.38 181 PRO A N 1
ATOM 1298 C CA . PRO A 1 181 ? -26.268 -3.864 80.495 1.00 53.38 181 PRO A CA 1
ATOM 1299 C C . PRO A 1 181 ? -26.451 -5.041 81.476 1.00 53.38 181 PRO A C 1
ATOM 1301 O O . PRO A 1 181 ? -25.455 -5.655 81.866 1.00 53.38 181 PRO A O 1
ATOM 1304 N N . PRO A 1 182 ? -27.691 -5.449 81.818 1.00 53.41 182 PRO A N 1
ATOM 1305 C CA . PRO A 1 182 ? -27.933 -6.702 82.535 1.00 53.41 182 PRO A CA 1
ATOM 1306 C C . PRO A 1 182 ? -28.019 -7.909 81.571 1.00 53.41 182 PRO A C 1
ATOM 1308 O O . PRO A 1 182 ? -28.748 -7.838 80.579 1.00 53.41 182 PRO A O 1
ATOM 1311 N N . PRO A 1 183 ? -27.332 -9.033 81.851 1.00 48.97 183 PRO A N 1
ATOM 1312 C CA . PRO A 1 183 ? -27.451 -10.278 81.097 1.00 48.97 183 PRO A CA 1
ATOM 1313 C C . PRO A 1 183 ? -28.552 -11.198 81.648 1.00 48.97 183 PRO A C 1
ATOM 1315 O O . PRO A 1 183 ? -28.665 -11.364 82.861 1.00 48.97 183 PRO A O 1
ATOM 1318 N N . GLY A 1 184 ? -29.254 -11.913 80.759 1.00 41.44 184 GLY A N 1
ATOM 1319 C CA . GLY A 1 184 ? -29.737 -13.261 81.084 1.00 41.44 184 GLY A CA 1
ATOM 1320 C C . GLY A 1 184 ? -31.134 -13.678 80.608 1.00 41.44 184 GLY A C 1
ATOM 1321 O O . GLY A 1 184 ? -32.121 -13.014 80.892 1.00 41.44 184 GLY A O 1
ATOM 1322 N N . TYR A 1 185 ? -31.142 -14.883 80.018 1.00 44.16 185 TYR A N 1
ATOM 1323 C CA . TYR A 1 185 ? -32.168 -15.942 80.056 1.00 44.16 185 TYR A CA 1
ATOM 1324 C C . TYR A 1 185 ? -33.506 -15.755 79.300 1.00 44.16 185 TYR A C 1
ATOM 1326 O O . TYR A 1 185 ? -34.377 -14.998 79.708 1.00 44.16 185 TYR A O 1
ATOM 1334 N N . GLY A 1 186 ? -33.712 -16.552 78.235 1.00 40.41 186 GLY A N 1
ATOM 1335 C CA . GLY A 1 186 ? -35.060 -16.955 77.767 1.00 40.41 186 GLY A CA 1
ATOM 1336 C C . GLY A 1 186 ? -35.608 -18.134 78.591 1.00 40.41 186 GLY A C 1
ATOM 1337 O O . GLY A 1 186 ? -35.045 -18.405 79.651 1.00 40.41 186 GLY A O 1
ATOM 1338 N N . PRO A 1 187 ? -36.555 -18.960 78.091 1.00 41.72 187 PRO A N 1
ATOM 1339 C CA . PRO A 1 187 ? -37.796 -18.736 77.315 1.00 41.72 187 PRO A CA 1
ATOM 1340 C C . PRO A 1 187 ? -39.031 -18.710 78.286 1.00 41.72 187 PRO A C 1
ATOM 1342 O O . PRO A 1 187 ? -38.791 -18.864 79.485 1.00 41.72 187 PRO A O 1
ATOM 1345 N N . PRO A 1 188 ? -40.325 -18.502 77.895 1.00 41.72 188 PRO A N 1
ATOM 1346 C CA . PRO A 1 188 ? -41.171 -19.542 77.251 1.00 41.72 188 PRO A CA 1
ATOM 1347 C C . PRO A 1 188 ? -42.374 -19.044 76.392 1.00 41.72 188 PRO A C 1
ATOM 1349 O O . PRO A 1 188 ? -43.089 -18.121 76.782 1.00 41.72 188 PRO A O 1
ATOM 1352 N N . ARG A 1 189 ? -42.677 -19.733 75.283 1.00 41.84 189 ARG A N 1
ATOM 1353 C CA . ARG A 1 189 ? -44.016 -20.210 74.852 1.00 41.84 189 ARG A CA 1
ATOM 1354 C C . ARG A 1 189 ? -43.939 -20.820 73.460 1.00 41.84 189 ARG A C 1
ATOM 1356 O O . ARG A 1 189 ? -43.305 -20.191 72.589 1.00 41.84 189 ARG A O 1
#

Foldseek 3Di:
DLLVLLVLLLVLLVLLVVVLVCLVVDDDCCRPPVVLVVQLCVVVVNDSVVLVVLSVLLNVLSNVLSVLSNVLSVCSVVVHLVSLVSLLVSLVSLVVSVVSCCVNCCVRVVHPDPDSSVVSSVSSNVSSCVSVVVVVVVVPPPPPPPPDDDDDDDDDDDDDDDDDDDDDDDDDDDDDDDDDDDDDDDDDD

pLDDT: mean 72.51, std 18.87, range [32.78, 94.25]